Protein AF-A0A345XMF0-F1 (afdb_monomer)

N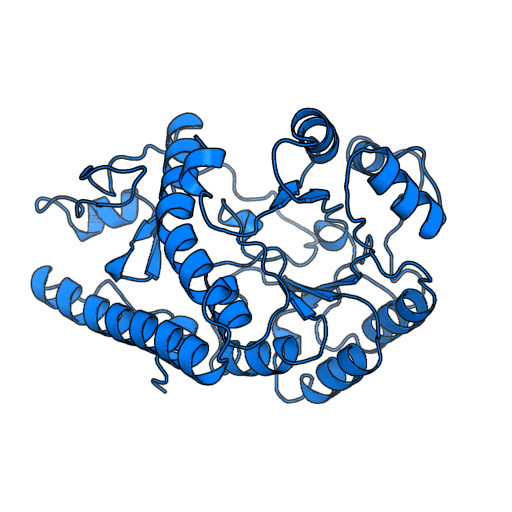earest PDB structures (foldseek):
  8qn3-assembly1_A  TM=4.175E-01  e=5.409E-01  Solanum lycopersicum
  7pwy-assembly2_C  TM=4.493E-01  e=4.719E+00  Homo sapiens
  2a5h-assembly1_B  TM=2.971E-01  e=1.426E+00  Clostridium subterminale

Structure (mmCIF, N/CA/C/O backbone):
data_AF-A0A345XMF0-F1
#
_entry.id   AF-A0A345XMF0-F1
#
loop_
_atom_site.group_PDB
_atom_site.id
_atom_site.type_symbol
_atom_site.label_atom_id
_atom_site.label_alt_id
_atom_site.label_comp_id
_atom_site.label_asym_id
_atom_site.label_entity_id
_atom_site.label_seq_id
_atom_site.pdbx_PDB_ins_code
_atom_site.Cartn_x
_atom_site.Cartn_y
_atom_site.Cartn_z
_atom_site.occupancy
_atom_site.B_iso_or_equiv
_atom_site.auth_seq_id
_atom_site.auth_comp_id
_atom_site.auth_asym_id
_atom_site.auth_atom_id
_atom_site.pdbx_PDB_model_num
ATOM 1 N N . MET A 1 1 ? 12.065 10.626 16.085 1.00 60.41 1 MET A N 1
ATOM 2 C CA . MET A 1 1 ? 10.595 10.613 15.884 1.00 60.41 1 MET A CA 1
ATOM 3 C C . MET A 1 1 ? 10.152 9.573 14.859 1.00 60.41 1 MET A C 1
ATOM 5 O O . MET A 1 1 ? 9.509 8.623 15.271 1.00 60.41 1 MET A O 1
ATOM 9 N N . LEU A 1 2 ? 10.496 9.678 13.560 1.00 66.44 2 LEU A N 1
ATOM 10 C CA . LEU A 1 2 ? 10.179 8.606 12.586 1.00 66.44 2 LEU A CA 1
ATOM 11 C C . LEU A 1 2 ? 10.881 7.278 12.937 1.00 66.44 2 LEU A C 1
ATOM 13 O O . LEU A 1 2 ? 10.267 6.223 12.881 1.00 66.44 2 LEU A O 1
ATOM 17 N N . SER A 1 3 ? 12.144 7.357 13.364 1.00 64.69 3 SER A N 1
ATOM 18 C CA . SER A 1 3 ? 12.912 6.242 13.938 1.00 64.69 3 SER A CA 1
ATOM 19 C C . SER A 1 3 ? 12.192 5.556 15.100 1.00 64.69 3 SER A C 1
ATOM 21 O O . SER A 1 3 ? 12.226 4.339 15.223 1.00 64.69 3 SER A O 1
ATOM 23 N N . ASP A 1 4 ? 11.516 6.344 15.936 1.00 67.12 4 ASP A N 1
ATOM 24 C CA . ASP A 1 4 ? 10.936 5.875 17.195 1.00 67.12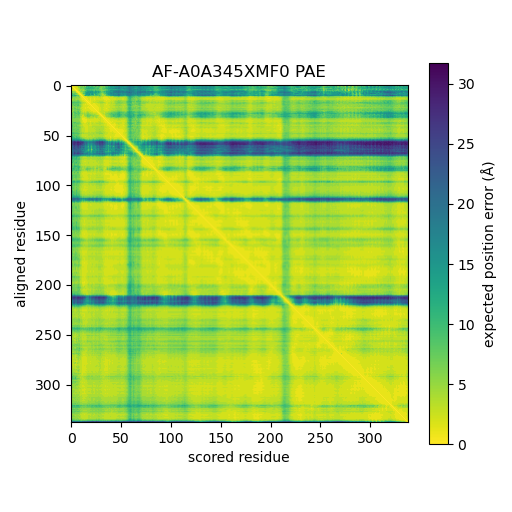 4 ASP A CA 1
ATOM 25 C C . ASP A 1 4 ? 9.609 5.150 16.936 1.00 67.12 4 ASP A C 1
ATOM 27 O O . ASP A 1 4 ? 9.287 4.185 17.620 1.00 67.12 4 ASP A O 1
ATOM 31 N N . VAL A 1 5 ? 8.856 5.572 15.910 1.00 70.00 5 VAL A N 1
ATOM 32 C CA . VAL A 1 5 ? 7.613 4.897 15.489 1.00 70.00 5 VAL A CA 1
ATOM 33 C C . VAL A 1 5 ? 7.856 3.671 14.605 1.00 70.00 5 VAL A C 1
ATOM 35 O O . VAL A 1 5 ? 6.956 2.850 14.473 1.00 70.00 5 VAL A O 1
ATOM 38 N N . LEU A 1 6 ? 9.047 3.535 14.010 1.00 68.25 6 LEU A N 1
ATOM 39 C CA . LEU A 1 6 ? 9.450 2.371 13.206 1.00 68.25 6 LEU A CA 1
ATOM 40 C C . LEU A 1 6 ? 10.279 1.345 13.999 1.00 68.25 6 LEU A C 1
ATOM 42 O O . LEU A 1 6 ? 10.769 0.373 13.427 1.00 68.25 6 LEU A O 1
ATOM 46 N N . HIS A 1 7 ? 10.447 1.541 15.308 1.00 63.12 7 HIS A N 1
ATOM 47 C CA . HIS A 1 7 ? 11.240 0.646 16.142 1.00 63.12 7 HIS A CA 1
ATOM 48 C C . HIS A 1 7 ? 10.706 -0.801 16.095 1.00 63.12 7 HIS A C 1
ATOM 50 O O . HIS A 1 7 ? 9.528 -1.040 16.356 1.00 63.12 7 HIS A O 1
ATOM 56 N N . GLY A 1 8 ? 11.581 -1.763 15.776 1.00 57.44 8 GLY A N 1
ATOM 57 C CA . GLY A 1 8 ? 11.250 -3.195 15.711 1.00 57.44 8 GLY A CA 1
ATOM 58 C C . GLY A 1 8 ? 10.678 -3.690 14.375 1.00 57.44 8 GLY A C 1
ATOM 59 O O . GLY A 1 8 ? 10.315 -4.859 14.284 1.00 57.44 8 GLY A O 1
ATOM 60 N N . VAL A 1 9 ? 10.600 -2.835 13.352 1.00 61.09 9 VAL A N 1
ATOM 61 C CA . VAL A 1 9 ? 10.236 -3.209 11.975 1.00 61.09 9 VAL A CA 1
ATOM 62 C C . VAL A 1 9 ? 11.516 -3.224 11.134 1.00 61.09 9 VAL A C 1
ATOM 64 O O . VAL A 1 9 ? 12.196 -2.196 11.068 1.00 61.09 9 VAL A O 1
ATOM 67 N N . GLU A 1 10 ? 11.821 -4.341 10.461 1.00 69.44 10 GLU A N 1
ATOM 68 C CA . GLU A 1 10 ? 12.796 -4.345 9.353 1.00 69.44 10 GLU A CA 1
ATOM 69 C C . GLU A 1 10 ? 12.260 -3.380 8.292 1.00 69.44 10 GLU A C 1
ATOM 71 O O . GLU A 1 10 ? 11.212 -3.629 7.677 1.00 69.44 10 GLU A O 1
ATOM 76 N N . SER A 1 11 ? 12.880 -2.206 8.184 1.00 73.06 11 SER A N 1
ATOM 77 C CA . SER A 1 11 ? 12.229 -1.036 7.597 1.00 73.06 11 SER A CA 1
ATOM 78 C C . SER A 1 11 ? 13.143 -0.227 6.693 1.00 73.06 11 SER A C 1
ATOM 80 O O . SER A 1 11 ? 14.316 0.037 6.955 1.00 73.06 11 SER A O 1
ATOM 82 N N . GLY A 1 12 ? 12.535 0.224 5.601 1.00 86.19 12 GLY A N 1
ATOM 83 C CA . GLY A 1 12 ? 13.116 1.172 4.672 1.00 86.19 12 GLY A CA 1
ATOM 84 C C . GLY A 1 12 ? 12.160 2.318 4.380 1.00 86.19 12 GLY A C 1
ATOM 85 O O . GLY A 1 12 ? 10.983 2.291 4.746 1.00 86.19 12 GLY A O 1
ATOM 86 N N . ILE A 1 13 ? 12.672 3.337 3.700 1.00 89.31 13 ILE A N 1
ATOM 87 C CA . ILE A 1 13 ? 11.891 4.489 3.256 1.00 89.31 13 ILE A CA 1
ATOM 88 C C . ILE A 1 13 ? 11.942 4.558 1.734 1.00 89.31 13 ILE A C 1
ATOM 90 O O . ILE A 1 13 ? 13.019 4.553 1.138 1.00 89.31 13 ILE A O 1
ATOM 94 N N . VAL A 1 14 ? 10.762 4.670 1.122 1.00 91.94 14 VAL A N 1
ATOM 95 C CA . VAL A 1 14 ? 10.610 4.959 -0.305 1.00 91.94 14 VAL A CA 1
ATOM 96 C C . VAL A 1 14 ? 10.272 6.438 -0.466 1.00 91.94 14 VAL A C 1
ATOM 98 O O . VAL A 1 14 ? 9.227 6.898 -0.002 1.00 91.94 14 VAL A O 1
ATOM 101 N N . PHE A 1 15 ? 11.154 7.189 -1.117 1.00 90.38 15 PHE A N 1
ATOM 102 C CA . PHE A 1 15 ? 10.930 8.588 -1.458 1.00 90.38 15 PHE A CA 1
ATOM 103 C C . PHE A 1 15 ? 10.320 8.717 -2.852 1.00 90.38 15 PHE A C 1
ATOM 105 O O . PHE A 1 15 ? 10.703 8.010 -3.779 1.00 90.38 15 PHE A O 1
ATOM 112 N N . CYS A 1 16 ? 9.388 9.654 -2.998 1.00 87.44 16 CYS A N 1
ATOM 113 C CA . CYS A 1 16 ? 8.685 9.956 -4.242 1.00 87.44 16 CYS A CA 1
ATOM 114 C C . CYS A 1 16 ? 8.568 11.480 -4.449 1.00 87.44 16 CYS A C 1
ATOM 116 O O . CYS A 1 16 ? 8.753 12.268 -3.513 1.00 87.44 16 CYS A O 1
ATOM 118 N N . GLY A 1 17 ? 8.286 11.910 -5.679 1.00 82.81 17 GLY A N 1
ATOM 119 C CA . GLY A 1 17 ? 8.181 13.315 -6.066 1.00 82.81 17 GLY A CA 1
ATOM 120 C C . GLY A 1 17 ? 9.514 14.039 -6.301 1.00 82.81 17 GLY A C 1
ATOM 121 O O . GLY A 1 17 ? 10.603 13.499 -6.141 1.00 82.81 17 GLY A O 1
ATOM 122 N N . ALA A 1 18 ? 9.429 15.321 -6.672 1.00 78.06 18 ALA A N 1
ATOM 123 C CA . ALA A 1 18 ? 10.553 16.100 -7.215 1.00 78.06 18 ALA A CA 1
ATOM 124 C C . ALA A 1 18 ? 11.782 16.245 -6.292 1.00 78.06 18 ALA A C 1
ATOM 126 O O . ALA A 1 18 ? 12.877 16.511 -6.778 1.00 78.06 18 ALA A O 1
ATOM 127 N N . LYS A 1 19 ? 11.614 16.084 -4.974 1.00 82.38 19 LYS A N 1
ATOM 128 C CA . LYS A 1 19 ? 12.701 16.175 -3.981 1.00 82.38 19 LYS A CA 1
ATOM 129 C C . LYS A 1 19 ? 13.202 14.814 -3.493 1.00 82.38 19 LYS A C 1
ATOM 131 O O . LYS A 1 19 ? 14.042 14.770 -2.601 1.00 82.38 19 LYS A O 1
ATOM 136 N N . ALA A 1 20 ? 12.700 13.710 -4.051 1.00 84.88 20 ALA A N 1
ATOM 137 C CA . ALA A 1 20 ? 12.968 12.375 -3.526 1.00 84.88 20 ALA A CA 1
ATOM 138 C C . ALA A 1 20 ? 14.462 12.046 -3.445 1.00 84.88 20 ALA A C 1
ATOM 140 O O . ALA A 1 20 ? 14.906 11.529 -2.427 1.00 84.88 20 ALA A O 1
ATOM 141 N N . ARG A 1 21 ? 15.240 12.418 -4.468 1.00 81.62 21 ARG A N 1
ATOM 142 C CA . ARG A 1 21 ? 16.692 12.198 -4.497 1.00 81.62 21 ARG A CA 1
ATOM 143 C C . ARG A 1 21 ? 17.447 13.006 -3.442 1.00 81.62 21 ARG A C 1
ATOM 145 O O . ARG A 1 21 ? 18.375 12.510 -2.816 1.00 81.62 21 ARG A O 1
ATOM 152 N N . GLU A 1 22 ? 17.072 14.264 -3.248 1.00 83.94 22 GLU A N 1
ATOM 153 C CA . GLU A 1 22 ? 17.713 15.104 -2.235 1.00 83.94 22 GLU A CA 1
ATOM 154 C C . GLU A 1 22 ? 17.432 14.550 -0.830 1.00 83.94 22 GLU A C 1
ATOM 156 O O . GLU A 1 22 ? 18.344 14.394 -0.017 1.00 83.94 22 GLU A O 1
ATOM 161 N N . GLU A 1 23 ? 16.180 14.177 -0.556 1.00 85.25 23 GLU A N 1
ATOM 162 C CA . GLU A 1 23 ? 15.800 13.586 0.728 1.00 85.25 23 GLU A CA 1
ATOM 163 C C . GLU A 1 23 ? 16.422 12.198 0.940 1.00 85.25 23 GLU A C 1
ATOM 165 O O . GLU A 1 23 ? 16.862 11.898 2.052 1.00 85.25 23 GLU A O 1
ATOM 170 N N . SER A 1 24 ? 16.548 11.375 -0.109 1.00 85.06 24 SER A N 1
ATOM 171 C CA . SER A 1 24 ? 17.218 10.074 -0.015 1.00 85.06 24 SER A CA 1
ATOM 172 C C . SER A 1 24 ? 18.691 10.223 0.356 1.00 85.06 24 SER A C 1
ATOM 174 O O . SER A 1 24 ? 19.179 9.507 1.229 1.00 85.06 24 SER A O 1
ATOM 176 N N . GLN A 1 25 ? 19.393 11.197 -0.232 1.00 84.25 25 GLN A N 1
ATOM 177 C CA . GLN A 1 25 ? 20.789 11.489 0.103 1.00 84.25 25 GLN A CA 1
ATOM 178 C C . GLN A 1 25 ? 20.945 11.950 1.551 1.00 84.25 25 GLN A C 1
ATOM 180 O O . GLN A 1 25 ? 21.809 11.445 2.266 1.00 84.25 25 GLN A O 1
ATOM 185 N N . ARG A 1 26 ? 20.075 12.856 2.015 1.00 84.81 26 ARG A N 1
ATOM 186 C CA . ARG A 1 26 ? 20.097 13.343 3.404 1.00 84.81 26 ARG A CA 1
ATOM 187 C C . ARG A 1 26 ? 19.796 12.254 4.435 1.00 84.81 26 ARG A C 1
ATOM 189 O O . ARG A 1 26 ? 20.183 12.392 5.590 1.00 84.81 26 ARG A O 1
ATOM 196 N N . ARG A 1 27 ? 19.062 11.205 4.051 1.00 81.50 27 ARG A N 1
ATOM 197 C CA . ARG A 1 27 ? 18.617 10.118 4.943 1.00 81.50 27 ARG A CA 1
ATOM 198 C C . ARG A 1 27 ? 19.401 8.822 4.765 1.00 81.50 27 ARG A C 1
ATOM 200 O O . ARG A 1 27 ? 19.080 7.825 5.413 1.00 81.50 27 ARG A O 1
ATOM 207 N N . ARG A 1 28 ? 20.431 8.825 3.921 1.00 78.56 28 ARG A N 1
ATOM 208 C CA . ARG A 1 28 ? 21.296 7.666 3.707 1.00 78.56 28 ARG A CA 1
ATOM 209 C C . ARG A 1 28 ? 21.927 7.226 5.032 1.00 78.56 28 ARG A C 1
ATOM 211 O O . ARG A 1 28 ? 22.490 8.043 5.753 1.00 78.56 28 ARG A O 1
ATOM 218 N N . GLY A 1 29 ? 21.814 5.937 5.352 1.00 76.19 29 GLY A N 1
ATOM 219 C CA . GLY A 1 29 ? 22.333 5.353 6.595 1.00 76.19 29 GLY A CA 1
ATOM 220 C C . GLY A 1 29 ? 21.478 5.601 7.845 1.00 76.19 29 GLY A C 1
ATOM 221 O O . GLY A 1 29 ? 21.826 5.099 8.907 1.00 76.19 29 GLY A O 1
ATOM 222 N N . ALA A 1 30 ? 20.363 6.337 7.744 1.00 77.25 30 ALA A N 1
ATOM 223 C CA . ALA A 1 30 ? 19.436 6.533 8.865 1.00 77.25 30 ALA A CA 1
ATOM 224 C C . ALA A 1 30 ? 18.423 5.382 9.029 1.00 77.25 30 ALA A C 1
ATOM 226 O O . ALA A 1 30 ? 17.794 5.268 10.078 1.00 77.25 30 ALA A O 1
ATOM 227 N N . VAL A 1 31 ? 18.237 4.575 7.981 1.00 75.62 31 VAL A N 1
ATOM 228 C CA . VAL A 1 31 ? 17.372 3.385 7.916 1.00 75.62 31 VAL A CA 1
ATOM 229 C C . VAL A 1 31 ? 18.070 2.301 7.090 1.00 75.62 31 VAL A C 1
ATOM 231 O O . VAL A 1 31 ? 19.022 2.610 6.369 1.00 75.62 31 VAL A O 1
ATOM 234 N N . GLU A 1 32 ? 17.597 1.055 7.172 1.00 76.31 32 GLU A N 1
ATOM 235 C CA . GLU A 1 32 ? 18.232 -0.105 6.524 1.00 76.31 32 GLU A CA 1
ATOM 236 C C . GLU A 1 32 ? 18.205 -0.005 4.996 1.00 76.31 32 GLU A C 1
ATOM 238 O O . GLU A 1 32 ? 19.200 -0.294 4.333 1.00 76.31 32 GLU A O 1
ATOM 243 N N . ALA A 1 33 ? 17.088 0.466 4.436 1.00 82.94 33 ALA A N 1
ATOM 244 C CA . ALA A 1 33 ? 16.942 0.676 3.002 1.00 82.94 33 ALA A CA 1
ATOM 245 C C . ALA A 1 33 ? 16.378 2.064 2.689 1.00 82.94 33 ALA A C 1
ATOM 247 O O . ALA A 1 33 ? 15.353 2.489 3.222 1.00 82.94 33 ALA A O 1
ATOM 248 N N . VAL A 1 34 ? 17.031 2.766 1.767 1.00 87.31 34 VAL A N 1
ATOM 249 C CA . VAL A 1 34 ? 16.518 3.997 1.165 1.00 87.31 34 VAL A CA 1
ATOM 250 C C . VAL A 1 34 ? 16.324 3.737 -0.318 1.00 87.31 34 VAL A C 1
ATOM 252 O O . VAL A 1 34 ? 17.262 3.314 -0.995 1.00 87.31 34 VAL A O 1
ATOM 255 N N . VAL A 1 35 ? 15.107 3.977 -0.798 1.00 89.69 35 VAL A N 1
ATOM 256 C CA . VAL A 1 35 ? 14.698 3.732 -2.182 1.00 89.69 35 VAL A CA 1
ATOM 257 C C . VAL A 1 35 ? 14.077 4.997 -2.765 1.00 89.69 35 VAL A C 1
ATOM 259 O O . VAL A 1 35 ? 13.368 5.719 -2.063 1.00 89.69 35 VAL A O 1
ATOM 262 N N . VAL A 1 36 ? 14.316 5.273 -4.045 1.00 90.00 36 VAL A N 1
ATOM 263 C CA . VAL A 1 36 ? 13.648 6.355 -4.782 1.00 90.00 36 VAL A CA 1
ATOM 264 C C . VAL A 1 36 ? 12.713 5.747 -5.825 1.00 90.00 36 VAL A C 1
ATOM 266 O O . VAL A 1 36 ? 13.160 5.029 -6.712 1.00 90.00 36 VAL A O 1
ATOM 269 N N . ASP A 1 37 ? 11.415 6.038 -5.725 1.00 90.94 37 ASP A N 1
ATOM 270 C CA . ASP A 1 37 ? 10.436 5.705 -6.764 1.00 90.94 37 ASP A CA 1
ATOM 271 C C . ASP A 1 37 ? 10.450 6.793 -7.848 1.00 90.94 37 ASP A C 1
ATOM 273 O O . ASP A 1 37 ? 10.140 7.952 -7.550 1.00 90.94 37 ASP A O 1
ATOM 277 N N . PRO A 1 38 ? 10.805 6.458 -9.104 1.00 86.75 38 PRO A N 1
ATOM 278 C CA . PRO A 1 38 ? 10.815 7.426 -10.192 1.00 86.75 38 PRO A CA 1
ATOM 279 C C . PRO A 1 38 ? 9.407 7.825 -10.666 1.00 86.75 38 PRO A C 1
ATOM 281 O O . PRO A 1 38 ? 9.285 8.757 -11.461 1.00 86.75 38 PRO A O 1
ATOM 284 N N . GLU A 1 39 ? 8.352 7.130 -10.220 1.00 87.88 39 GLU A N 1
ATOM 285 C CA . GLU A 1 39 ? 6.936 7.457 -10.447 1.00 87.88 39 GLU A CA 1
ATOM 286 C C . GLU A 1 39 ? 6.546 7.677 -11.920 1.00 87.88 39 GLU A C 1
ATOM 288 O O . GLU A 1 39 ? 5.593 8.394 -12.236 1.00 87.88 39 GLU A O 1
ATOM 293 N N . ARG A 1 40 ? 7.256 7.052 -12.865 1.00 89.12 40 ARG A N 1
ATOM 294 C CA . ARG A 1 40 ? 7.036 7.287 -14.305 1.00 89.12 40 ARG A CA 1
ATOM 295 C C . ARG A 1 40 ? 5.630 6.898 -14.750 1.00 89.12 40 ARG A C 1
ATOM 297 O O . ARG A 1 40 ? 5.037 7.580 -15.584 1.00 89.12 40 ARG A O 1
ATOM 304 N N . TYR A 1 41 ? 5.055 5.884 -14.116 1.00 91.19 41 TYR A N 1
ATOM 305 C CA . TYR A 1 41 ? 3.678 5.443 -14.317 1.00 91.19 41 TYR A CA 1
ATOM 306 C C . TYR A 1 41 ? 2.601 6.453 -13.911 1.00 91.19 41 TYR A C 1
ATOM 308 O O . TYR A 1 41 ? 1.438 6.236 -14.227 1.00 91.19 41 TYR A O 1
ATOM 316 N N . VAL A 1 42 ? 2.946 7.548 -13.227 1.00 87.56 42 VAL A N 1
ATOM 317 C CA . VAL A 1 42 ? 1.995 8.636 -12.951 1.00 87.56 42 VAL A CA 1
ATOM 318 C C . VAL A 1 42 ? 1.710 9.449 -14.219 1.00 87.56 42 VAL A C 1
ATOM 320 O O . VAL A 1 42 ? 0.618 9.994 -14.371 1.00 87.56 42 VAL A O 1
ATOM 323 N N . HIS A 1 43 ? 2.669 9.516 -15.147 1.00 86.69 43 HIS A N 1
ATOM 324 C CA . HIS A 1 43 ? 2.583 10.361 -16.345 1.00 86.69 43 HIS A CA 1
ATOM 325 C C . HIS A 1 43 ? 2.644 9.586 -17.658 1.00 86.69 43 HIS A C 1
ATOM 327 O O . HIS A 1 43 ? 2.237 10.108 -18.692 1.00 86.69 43 HIS A O 1
ATOM 333 N N . HIS A 1 44 ? 3.149 8.356 -17.635 1.00 91.38 44 HIS A N 1
ATOM 334 C CA . HIS A 1 44 ? 3.422 7.588 -18.839 1.00 91.38 44 HIS A CA 1
ATOM 335 C C . HIS A 1 44 ? 2.745 6.224 -18.795 1.00 91.38 44 HIS A C 1
ATOM 337 O O . HIS A 1 44 ? 2.631 5.597 -17.740 1.00 91.38 44 HIS A O 1
ATOM 343 N N . ARG A 1 45 ? 2.313 5.761 -19.968 1.00 94.94 45 ARG A N 1
ATOM 344 C CA . ARG A 1 45 ? 1.805 4.407 -20.193 1.00 94.94 45 ARG A CA 1
ATOM 345 C C . ARG A 1 45 ? 2.923 3.560 -20.782 1.00 94.94 45 ARG A C 1
ATOM 347 O O . ARG A 1 45 ? 3.647 4.042 -21.650 1.00 94.94 45 ARG A O 1
ATOM 354 N N . ALA A 1 46 ? 3.054 2.329 -20.304 1.00 96.31 46 ALA A N 1
ATOM 355 C CA . ALA A 1 46 ? 3.932 1.358 -20.935 1.00 96.31 46 ALA A CA 1
ATOM 356 C C . ALA A 1 46 ? 3.355 0.990 -22.306 1.00 96.31 46 ALA A C 1
ATOM 358 O O . ALA A 1 46 ? 2.140 0.896 -22.474 1.00 96.31 46 ALA A O 1
ATOM 359 N N . THR A 1 47 ? 4.231 0.779 -23.279 1.00 96.38 47 THR A N 1
ATOM 360 C CA . THR A 1 47 ? 3.865 0.250 -24.597 1.00 96.38 47 THR A CA 1
ATOM 361 C C . THR A 1 47 ? 4.791 -0.907 -24.950 1.00 96.38 47 THR A C 1
ATOM 363 O O . THR A 1 47 ? 5.787 -1.132 -24.268 1.00 96.38 47 THR A O 1
ATOM 366 N N . ILE A 1 48 ? 4.492 -1.628 -26.033 1.00 96.56 48 ILE A N 1
ATOM 367 C CA . ILE A 1 48 ? 5.381 -2.687 -26.535 1.00 96.56 48 ILE A CA 1
ATOM 368 C C . ILE A 1 48 ? 6.775 -2.125 -26.866 1.00 96.56 48 ILE A C 1
ATOM 370 O O . ILE A 1 48 ? 7.778 -2.760 -26.564 1.00 96.56 48 ILE A O 1
ATOM 374 N N . ALA A 1 49 ? 6.841 -0.929 -27.460 1.00 93.88 49 ALA A N 1
ATOM 375 C CA . ALA A 1 49 ? 8.104 -0.299 -27.852 1.00 93.88 49 ALA A CA 1
ATOM 376 C C . ALA A 1 49 ? 8.821 0.393 -26.681 1.00 93.88 49 ALA A C 1
ATOM 378 O O . ALA A 1 49 ? 10.047 0.436 -26.642 1.00 93.88 49 ALA A O 1
ATOM 379 N N . GLU A 1 50 ? 8.063 0.936 -25.727 1.00 92.81 50 GLU A N 1
ATOM 380 C CA . GLU A 1 50 ? 8.585 1.690 -24.584 1.00 92.81 50 GLU A CA 1
ATOM 381 C C . GLU A 1 50 ? 7.984 1.157 -23.265 1.00 92.81 50 GLU A C 1
ATOM 383 O O . GLU A 1 50 ? 7.140 1.822 -22.653 1.00 92.81 50 GLU A O 1
ATOM 388 N N . PRO A 1 51 ? 8.369 -0.055 -22.813 1.00 94.00 51 PRO A N 1
ATOM 389 C CA . PRO A 1 51 ? 7.871 -0.626 -21.558 1.00 94.00 51 PRO A CA 1
ATOM 390 C C . PRO A 1 51 ? 8.423 0.111 -20.324 1.00 94.00 51 PRO A C 1
ATOM 392 O O . PRO A 1 51 ? 7.711 0.344 -19.342 1.00 94.00 51 PRO A O 1
ATOM 395 N N . PHE A 1 52 ? 9.688 0.533 -20.400 1.00 93.25 52 PHE A N 1
ATOM 396 C CA . PHE A 1 52 ? 10.347 1.389 -19.418 1.00 93.25 52 PHE A CA 1
ATOM 397 C C . PHE A 1 52 ? 10.404 2.816 -19.958 1.00 93.25 52 PHE A C 1
ATOM 399 O O . PHE A 1 52 ? 11.051 3.087 -20.967 1.00 93.25 52 PHE A O 1
ATOM 406 N N . CYS A 1 53 ? 9.715 3.742 -19.296 1.00 89.25 53 CYS A N 1
ATOM 407 C CA . CYS A 1 53 ? 9.561 5.117 -19.757 1.00 89.25 53 CYS A CA 1
ATOM 408 C C . CYS A 1 53 ? 10.786 5.952 -19.369 1.00 89.25 53 CYS A C 1
ATOM 410 O O . CYS A 1 53 ? 10.708 6.821 -18.492 1.00 89.25 53 CYS A O 1
ATOM 412 N N . LEU A 1 54 ? 11.921 5.676 -20.009 1.00 85.81 54 LEU A N 1
ATOM 413 C CA . LEU A 1 54 ? 13.190 6.354 -19.755 1.00 85.81 54 LEU A CA 1
ATOM 414 C C . LEU A 1 54 ? 13.065 7.873 -20.000 1.00 85.81 54 LEU A C 1
ATOM 416 O O . LEU A 1 54 ? 12.280 8.307 -20.854 1.00 85.81 54 LEU A O 1
ATOM 420 N N . PRO A 1 55 ? 13.763 8.719 -19.227 1.00 73.75 55 PRO A N 1
ATOM 421 C CA . PRO A 1 55 ? 13.794 10.153 -19.474 1.00 73.75 55 PRO A CA 1
ATOM 422 C C . PRO A 1 55 ? 14.447 10.445 -20.824 1.00 73.75 55 PRO A C 1
ATOM 424 O O . PRO A 1 55 ? 15.598 10.101 -21.052 1.00 73.75 55 PRO A O 1
ATOM 427 N N . LYS A 1 56 ? 13.732 11.140 -21.708 1.00 66.25 56 LYS A N 1
ATOM 428 C CA . LYS A 1 56 ? 14.327 11.757 -22.899 1.00 66.25 56 LYS A CA 1
ATOM 429 C C . LYS A 1 56 ? 14.793 13.156 -22.477 1.00 66.25 56 LYS A C 1
ATOM 431 O O . LYS A 1 56 ? 14.035 13.859 -21.805 1.00 66.25 56 LYS A O 1
ATOM 436 N N . GLY A 1 57 ? 16.047 13.521 -22.753 1.00 54.34 57 GLY A N 1
ATOM 437 C CA . GLY A 1 57 ? 16.678 14.741 -22.222 1.00 54.34 57 GLY A CA 1
ATOM 438 C C . GLY A 1 57 ? 15.846 16.027 -22.403 1.00 54.34 57 GLY A C 1
ATOM 439 O O . GLY A 1 57 ? 15.109 16.164 -23.374 1.00 54.34 57 GLY A O 1
ATOM 440 N N . GLY A 1 58 ? 15.974 16.980 -21.463 1.00 45.28 58 GLY A N 1
ATOM 441 C CA . GLY A 1 58 ? 15.463 18.359 -21.613 1.00 45.28 58 GLY A CA 1
ATOM 442 C C . GLY A 1 58 ? 14.258 18.800 -20.758 1.00 45.28 58 GLY A C 1
ATOM 443 O O . GLY A 1 58 ? 13.776 19.913 -20.942 1.00 45.28 58 GLY A O 1
ATOM 444 N N . GLY A 1 59 ? 13.764 17.992 -19.813 1.00 42.78 59 GLY A N 1
ATOM 445 C CA . GLY A 1 59 ? 12.616 18.336 -18.951 1.00 42.78 59 GLY A CA 1
ATOM 446 C C . GLY A 1 59 ? 12.977 18.753 -17.514 1.00 42.78 59 GLY A C 1
ATOM 447 O O . GLY A 1 59 ? 13.796 18.131 -16.841 1.00 42.78 59 GLY A O 1
ATOM 448 N N . THR A 1 60 ? 12.325 19.789 -16.991 1.00 42.22 60 THR A N 1
ATOM 449 C CA . THR A 1 60 ? 12.556 20.318 -15.640 1.00 42.22 60 THR A CA 1
ATOM 450 C C . THR A 1 60 ? 11.844 19.471 -14.571 1.00 42.22 60 THR A C 1
ATOM 452 O O . THR A 1 60 ? 10.620 19.435 -14.489 1.00 42.22 60 THR A O 1
ATOM 455 N N . GLY A 1 61 ? 12.608 18.766 -13.725 1.00 48.38 61 GLY A N 1
ATOM 456 C CA . GLY A 1 61 ? 12.117 18.217 -12.449 1.00 48.38 61 GLY A CA 1
ATOM 457 C C . GLY A 1 61 ? 12.361 16.722 -12.222 1.00 48.38 61 GLY A C 1
ATOM 458 O O . GLY A 1 61 ? 13.099 16.373 -11.309 1.00 48.38 61 GLY A O 1
ATOM 459 N N . GLN A 1 62 ? 11.780 15.827 -13.031 1.00 51.09 62 GLN A N 1
ATOM 460 C CA . GLN A 1 62 ? 11.927 14.367 -12.834 1.00 51.09 62 GLN A CA 1
ATOM 461 C C . GLN A 1 62 ? 13.285 13.813 -13.283 1.00 51.09 62 GLN A C 1
ATOM 463 O O . GLN A 1 62 ? 13.756 12.833 -12.713 1.00 51.09 62 GLN A O 1
ATOM 468 N N . LEU A 1 63 ? 13.950 14.471 -14.238 1.00 49.91 63 LEU A N 1
ATOM 469 C CA . LEU A 1 63 ? 15.321 14.141 -14.656 1.00 49.91 63 LEU A CA 1
ATOM 470 C C . LEU A 1 63 ? 16.321 14.242 -13.489 1.00 49.91 63 LEU A C 1
ATOM 472 O O . LEU A 1 63 ? 17.234 13.429 -13.389 1.00 49.91 63 LEU A O 1
ATOM 476 N N . SER A 1 64 ? 16.083 15.155 -12.537 1.00 50.97 64 SER A N 1
ATOM 477 C CA . SER A 1 64 ? 16.890 15.285 -11.313 1.00 50.97 64 SER A CA 1
ATOM 478 C C . SER A 1 64 ? 16.940 13.985 -10.502 1.00 50.97 64 SER A C 1
ATOM 480 O O . SER A 1 64 ? 17.977 13.660 -9.924 1.00 50.97 64 SER A O 1
ATOM 482 N N . LEU A 1 65 ? 15.857 13.196 -10.497 1.00 53.19 65 LEU A N 1
ATOM 483 C CA . LEU A 1 65 ? 15.786 11.946 -9.737 1.00 53.19 65 LEU A CA 1
ATOM 484 C C . LEU A 1 65 ? 16.668 10.833 -10.314 1.00 53.19 65 LEU A C 1
ATOM 486 O O . LEU A 1 65 ? 17.018 9.916 -9.580 1.00 53.19 65 LEU A O 1
ATOM 490 N N . LEU A 1 66 ? 17.026 10.916 -11.599 1.00 55.28 66 LEU A N 1
ATOM 491 C CA . LEU A 1 66 ? 17.530 9.777 -12.372 1.00 55.28 66 LEU A CA 1
ATOM 492 C C . LEU A 1 66 ? 18.998 9.907 -12.813 1.00 55.28 66 LEU A C 1
ATOM 494 O O . LEU A 1 66 ? 19.576 8.911 -13.225 1.00 55.28 66 LEU A O 1
ATOM 498 N N . GLY A 1 67 ? 19.629 11.078 -12.652 1.00 54.38 67 GLY A N 1
ATOM 499 C CA . GLY A 1 67 ? 21.020 11.303 -13.078 1.00 54.38 67 GLY A CA 1
ATOM 500 C C . GLY A 1 67 ? 21.113 12.165 -14.333 1.00 54.38 67 GLY A C 1
ATOM 501 O O . GLY A 1 67 ? 20.131 12.799 -14.719 1.00 54.38 67 GLY A O 1
ATOM 502 N N . GLU A 1 68 ? 22.298 12.221 -14.948 1.00 54.84 68 GLU A N 1
ATOM 503 C CA . GLU A 1 68 ? 22.391 12.676 -16.341 1.00 54.84 68 GLU A CA 1
ATOM 504 C C . GLU A 1 68 ? 21.476 11.795 -17.202 1.00 54.84 68 GLU A C 1
ATOM 506 O O . GLU A 1 68 ? 21.226 10.640 -16.856 1.00 54.84 68 GLU A O 1
ATOM 511 N N . ALA A 1 69 ? 20.884 12.367 -18.252 1.00 54.78 69 ALA A N 1
ATOM 512 C CA . ALA A 1 69 ? 19.876 11.685 -19.053 1.00 54.78 69 ALA A CA 1
ATOM 513 C C . ALA A 1 69 ? 20.508 10.505 -19.804 1.00 54.78 69 ALA A C 1
ATOM 515 O O . ALA A 1 69 ? 21.011 10.682 -20.908 1.00 54.78 69 ALA A O 1
ATOM 516 N N . ASP A 1 70 ? 20.492 9.327 -19.186 1.00 58.75 70 ASP A N 1
ATOM 517 C CA . ASP A 1 70 ? 20.838 8.079 -19.845 1.00 58.75 70 ASP A CA 1
ATOM 518 C C . ASP A 1 70 ? 19.583 7.524 -20.527 1.00 58.75 70 ASP A C 1
ATOM 520 O O . ASP A 1 70 ? 18.526 7.358 -19.903 1.00 58.75 70 ASP A O 1
ATOM 524 N N . ASP A 1 71 ? 19.686 7.297 -21.833 1.00 67.88 71 ASP A N 1
ATOM 525 C CA . ASP A 1 71 ? 18.641 6.684 -22.647 1.00 67.88 71 ASP A CA 1
ATOM 526 C C . ASP A 1 71 ? 18.646 5.151 -22.534 1.00 67.88 71 ASP A C 1
ATOM 528 O O . ASP A 1 71 ? 17.826 4.477 -23.164 1.00 67.88 71 ASP A O 1
ATOM 532 N N . GLN A 1 72 ? 19.512 4.601 -21.678 1.00 82.19 72 GLN A N 1
ATOM 533 C CA . GLN A 1 72 ? 19.602 3.190 -21.347 1.00 82.19 72 GLN A CA 1
ATOM 534 C C . GLN A 1 72 ? 19.129 2.905 -19.919 1.00 82.19 72 GLN A C 1
ATOM 536 O O . GLN A 1 72 ? 19.398 3.623 -18.954 1.00 82.19 72 GLN A O 1
ATOM 541 N N . LEU A 1 73 ? 18.422 1.783 -19.775 1.00 85.69 73 LEU A N 1
ATOM 542 C CA . LEU A 1 73 ? 17.879 1.328 -18.498 1.00 85.69 73 LEU A CA 1
ATOM 543 C C . LEU A 1 73 ? 18.974 1.099 -17.448 1.00 85.69 73 LEU A C 1
ATOM 545 O O . LEU A 1 73 ? 18.816 1.534 -16.310 1.00 85.69 73 LEU A O 1
ATOM 549 N N . ASP A 1 74 ? 20.078 0.456 -17.827 1.00 85.44 74 ASP A N 1
ATOM 550 C CA . ASP A 1 74 ? 21.160 0.119 -16.897 1.00 85.44 74 ASP A CA 1
ATOM 551 C C . ASP A 1 74 ? 21.823 1.368 -16.317 1.00 85.44 74 ASP A C 1
ATOM 553 O O . ASP A 1 74 ? 22.047 1.442 -15.108 1.00 85.44 74 ASP A O 1
ATOM 557 N N . GLY A 1 75 ? 22.076 2.378 -17.150 1.00 82.25 75 GLY A N 1
ATOM 558 C CA . GLY A 1 75 ? 22.634 3.647 -16.699 1.00 82.25 75 GLY A CA 1
ATOM 559 C C . GLY A 1 75 ? 21.702 4.396 -15.753 1.00 82.25 75 GLY A C 1
ATOM 560 O O . GLY A 1 75 ? 22.141 4.907 -14.722 1.00 82.25 75 GLY A O 1
ATOM 561 N N . LEU A 1 76 ? 20.391 4.361 -16.008 1.00 84.50 76 LEU A N 1
ATOM 562 C CA . LEU A 1 76 ? 19.392 4.917 -15.096 1.00 84.50 76 LEU A CA 1
ATOM 563 C C . LEU A 1 76 ? 19.358 4.186 -13.742 1.00 84.50 76 LEU A C 1
ATOM 565 O O . LEU A 1 76 ? 19.271 4.830 -12.692 1.00 84.50 76 LEU A O 1
ATOM 569 N N . LEU A 1 77 ? 19.425 2.851 -13.736 1.00 87.62 77 LEU A N 1
ATOM 570 C CA . LEU A 1 77 ? 19.456 2.064 -12.497 1.00 87.62 77 LEU A CA 1
ATOM 571 C C . LEU A 1 77 ? 20.751 2.329 -11.710 1.00 87.62 77 LEU A C 1
ATOM 573 O O . LEU A 1 77 ? 20.712 2.548 -10.496 1.00 87.62 77 LEU A O 1
ATOM 577 N N . GLN A 1 78 ? 21.894 2.408 -12.396 1.00 84.88 78 GLN A N 1
ATOM 578 C CA . GLN A 1 78 ? 23.169 2.808 -11.793 1.00 84.88 78 GLN A CA 1
ATOM 579 C C . GLN A 1 78 ? 23.118 4.240 -11.244 1.00 84.88 78 GLN A C 1
ATOM 581 O O . GLN A 1 78 ? 23.600 4.487 -10.136 1.00 84.88 78 GLN A O 1
ATOM 586 N N . GLY A 1 79 ? 22.479 5.168 -11.959 1.00 81.25 79 GLY A N 1
ATOM 587 C CA . GLY A 1 79 ? 22.270 6.550 -11.534 1.00 81.25 79 GLY A CA 1
ATOM 588 C C . GLY A 1 79 ? 21.467 6.657 -10.237 1.00 81.25 79 GLY A C 1
ATOM 589 O O . GLY A 1 79 ? 21.847 7.417 -9.342 1.00 81.25 79 GLY A O 1
ATOM 590 N N . GLN A 1 80 ? 20.415 5.846 -10.075 1.00 84.88 80 GLN A N 1
ATOM 591 C CA . GLN A 1 80 ? 19.666 5.759 -8.813 1.00 84.88 80 GLN A CA 1
ATOM 592 C C . GLN A 1 80 ? 20.555 5.284 -7.657 1.00 84.88 80 GLN A C 1
ATOM 594 O O . GLN A 1 80 ? 20.537 5.883 -6.575 1.00 84.88 80 GLN A O 1
ATOM 599 N N . ARG A 1 81 ? 21.377 4.252 -7.887 1.00 83.25 81 ARG A N 1
ATOM 600 C CA . ARG A 1 81 ? 22.296 3.720 -6.868 1.00 83.25 81 ARG A CA 1
ATOM 601 C C . ARG A 1 81 ? 23.367 4.734 -6.471 1.00 83.25 81 ARG A C 1
ATOM 603 O O . ARG A 1 81 ? 23.551 5.025 -5.288 1.00 83.25 81 ARG A O 1
ATOM 610 N N . GLY A 1 82 ? 24.012 5.356 -7.459 1.00 78.56 82 GLY A N 1
ATOM 611 C CA . GLY A 1 82 ? 24.957 6.457 -7.246 1.00 78.56 82 GLY A CA 1
ATOM 612 C C . GLY A 1 82 ? 24.310 7.674 -6.572 1.00 78.56 82 GLY A C 1
ATOM 613 O O . GLY A 1 82 ? 24.963 8.406 -5.832 1.00 78.56 82 GLY A O 1
ATOM 614 N N . GLY A 1 83 ? 23.001 7.855 -6.761 1.00 73.38 83 GLY A N 1
ATOM 615 C CA . GLY A 1 83 ? 22.173 8.869 -6.114 1.00 73.38 83 GLY A CA 1
ATOM 616 C C . GLY A 1 83 ? 21.862 8.615 -4.636 1.00 73.38 83 GLY A C 1
ATOM 617 O O . GLY A 1 83 ? 21.216 9.462 -4.023 1.00 73.38 83 GLY A O 1
ATOM 618 N N . GLY A 1 84 ? 22.334 7.510 -4.049 1.00 72.06 84 GLY A N 1
ATOM 619 C CA . GLY A 1 84 ? 22.140 7.170 -2.637 1.00 72.06 84 GLY A CA 1
ATOM 620 C C . GLY A 1 84 ? 21.014 6.169 -2.369 1.00 72.06 84 GLY A C 1
ATOM 621 O O . GLY A 1 84 ? 20.769 5.863 -1.204 1.00 72.06 84 GLY A O 1
ATOM 622 N N . SER A 1 85 ? 20.357 5.656 -3.415 1.00 79.00 85 SER A N 1
ATOM 623 C CA . SER A 1 85 ? 19.394 4.557 -3.308 1.00 79.00 85 SER A CA 1
ATOM 624 C C . SER A 1 85 ? 20.141 3.231 -3.131 1.00 79.00 85 SER A C 1
ATOM 626 O O . SER A 1 85 ? 21.022 2.916 -3.923 1.00 79.00 85 SER A O 1
ATOM 628 N N . GLY A 1 86 ? 19.821 2.439 -2.108 1.00 77.25 86 GLY A N 1
ATOM 629 C CA . GLY A 1 86 ? 20.435 1.109 -1.939 1.00 77.25 86 GLY A CA 1
ATOM 630 C C . GLY A 1 86 ? 19.934 0.089 -2.966 1.00 77.25 86 GLY A C 1
ATOM 631 O O . GLY A 1 86 ? 20.624 -0.869 -3.282 1.00 77.25 86 GLY A O 1
ATOM 632 N N . ILE A 1 87 ? 18.736 0.328 -3.500 1.00 87.19 87 ILE A N 1
ATOM 633 C CA . ILE A 1 87 ? 18.014 -0.514 -4.457 1.00 87.19 87 ILE A CA 1
ATOM 634 C C . ILE A 1 87 ? 17.501 0.403 -5.568 1.00 87.19 87 ILE A C 1
ATOM 636 O O . ILE A 1 87 ? 16.986 1.481 -5.258 1.00 87.19 87 ILE A O 1
ATOM 640 N N . ALA A 1 88 ? 17.619 0.011 -6.838 1.00 89.75 88 ALA A N 1
ATOM 641 C CA . ALA A 1 88 ? 17.022 0.771 -7.934 1.00 89.75 88 ALA A CA 1
ATOM 642 C C . ALA A 1 88 ? 15.672 0.177 -8.354 1.00 89.75 88 ALA A C 1
ATOM 644 O O . ALA A 1 88 ? 15.439 -1.033 -8.287 1.00 89.75 88 ALA A O 1
ATOM 645 N N . LEU A 1 89 ? 14.771 1.064 -8.772 1.00 93.44 89 LEU A N 1
ATOM 646 C CA . LEU A 1 89 ? 13.430 0.729 -9.232 1.00 93.44 89 LEU A CA 1
ATOM 647 C C . LEU A 1 89 ? 13.322 0.961 -10.737 1.00 93.44 89 LEU A C 1
ATOM 649 O O . LEU A 1 89 ? 13.717 2.021 -11.237 1.00 93.44 89 LEU A O 1
ATOM 653 N N . THR A 1 90 ? 12.751 0.001 -11.471 1.00 93.75 90 THR A N 1
ATOM 654 C CA . THR A 1 90 ? 12.543 0.189 -12.912 1.00 93.75 90 THR A CA 1
ATOM 655 C C . THR A 1 90 ? 11.557 1.336 -13.182 1.00 93.75 90 THR A C 1
ATOM 657 O O . THR A 1 90 ? 10.515 1.435 -12.528 1.00 93.75 90 THR A O 1
ATOM 660 N N . PRO A 1 91 ? 11.823 2.198 -14.180 1.00 93.38 91 PRO A N 1
ATOM 661 C CA . PRO A 1 91 ? 10.962 3.321 -14.553 1.00 93.38 91 PRO A CA 1
ATOM 662 C C . PRO A 1 91 ? 9.770 2.868 -15.418 1.00 93.38 91 PRO A C 1
ATOM 664 O O . PRO A 1 91 ? 9.488 3.451 -16.465 1.00 93.38 91 PRO A O 1
ATOM 667 N N . THR A 1 92 ? 9.087 1.796 -15.020 1.00 95.50 92 THR A N 1
ATOM 668 C CA . THR A 1 92 ? 7.998 1.181 -15.790 1.00 95.50 92 THR A CA 1
ATOM 669 C C . THR A 1 92 ? 6.826 2.144 -15.956 1.00 95.50 92 THR A C 1
ATOM 671 O O . THR A 1 92 ? 6.407 2.805 -15.000 1.00 95.50 92 THR A O 1
ATOM 674 N N . GLY A 1 93 ? 6.288 2.223 -17.173 1.00 95.25 93 GLY A N 1
ATOM 675 C CA . GLY A 1 93 ? 5.050 2.949 -17.442 1.00 95.25 93 GLY A CA 1
ATOM 676 C C . GLY A 1 93 ? 3.819 2.207 -16.922 1.00 95.25 93 GLY A C 1
ATOM 677 O O . GLY A 1 93 ? 3.853 1.008 -16.663 1.00 95.25 93 GLY A O 1
ATOM 678 N N . TYR A 1 94 ? 2.701 2.914 -16.791 1.00 96.94 94 TYR A N 1
ATOM 679 C CA . TYR A 1 94 ? 1.421 2.319 -16.414 1.00 96.94 94 TYR A CA 1
ATOM 680 C C . TYR A 1 94 ? 0.967 1.250 -17.414 1.00 96.94 94 TYR A C 1
ATOM 682 O O . TYR A 1 94 ? 0.856 1.536 -18.608 1.00 96.94 94 TYR A O 1
ATOM 690 N N . VAL A 1 95 ? 0.628 0.060 -16.919 1.00 97.75 95 VAL A N 1
ATOM 691 C CA . VAL A 1 95 ? 0.075 -1.044 -17.710 1.00 97.75 95 VAL A CA 1
ATOM 692 C C . VAL A 1 95 ? -1.443 -1.072 -17.536 1.00 97.75 95 VAL A C 1
ATOM 694 O O . VAL A 1 95 ? -1.971 -1.410 -16.470 1.00 97.75 95 VAL A O 1
ATOM 697 N N . GLY A 1 96 ? -2.157 -0.704 -18.602 1.00 96.06 96 GLY A N 1
ATOM 698 C CA . GLY A 1 96 ? -3.619 -0.707 -18.628 1.00 96.06 96 GLY A CA 1
ATOM 699 C C . GLY A 1 96 ? -4.212 -2.103 -18.456 1.00 96.06 96 GLY A C 1
ATOM 700 O O . GLY A 1 96 ? -3.545 -3.112 -18.682 1.00 96.06 96 GLY A O 1
ATOM 701 N N . ALA A 1 97 ? -5.483 -2.169 -18.054 1.00 91.25 97 ALA A N 1
ATOM 702 C CA . ALA A 1 97 ? -6.211 -3.432 -18.069 1.00 91.25 97 ALA A CA 1
ATOM 703 C C . ALA A 1 97 ? -6.239 -3.996 -19.497 1.00 91.25 97 ALA A C 1
ATOM 705 O O . ALA A 1 97 ? -6.389 -3.233 -20.449 1.00 91.25 97 ALA A O 1
ATOM 706 N N . ASP A 1 98 ? -6.106 -5.319 -19.625 1.00 92.06 98 ASP A N 1
ATOM 707 C CA . ASP A 1 98 ? -6.121 -6.043 -20.905 1.00 92.06 98 ASP A CA 1
ATOM 708 C C . ASP A 1 98 ? -4.911 -5.768 -21.829 1.00 92.06 98 ASP A C 1
ATOM 710 O O . ASP A 1 98 ? -4.808 -6.386 -22.889 1.00 92.06 98 ASP A O 1
ATOM 714 N N . ASP A 1 99 ? -3.956 -4.915 -21.436 1.00 96.38 99 ASP A N 1
ATOM 715 C CA . ASP A 1 99 ? -2.751 -4.639 -22.229 1.00 96.38 99 ASP A CA 1
ATOM 716 C C . ASP A 1 99 ? -1.677 -5.722 -22.034 1.00 96.38 99 ASP A C 1
ATOM 718 O O . ASP A 1 99 ? -0.595 -5.516 -21.476 1.00 96.38 99 ASP A O 1
ATOM 722 N N . CYS A 1 100 ? -2.004 -6.933 -22.485 1.00 96.88 100 CYS A N 1
ATOM 723 C CA . CYS A 1 100 ? -1.100 -8.079 -22.439 1.00 96.88 100 CYS A CA 1
ATOM 724 C C . CYS A 1 100 ? 0.167 -7.854 -23.277 1.00 96.88 100 CYS A C 1
ATOM 726 O O . CYS A 1 100 ? 1.184 -8.488 -23.008 1.00 96.88 100 CYS A O 1
ATOM 728 N N . GLY A 1 101 ? 0.111 -6.993 -24.300 1.00 97.81 101 GLY A N 1
ATOM 729 C CA . GLY A 1 101 ? 1.261 -6.653 -25.139 1.00 97.81 101 GLY A CA 1
ATOM 730 C C . GLY A 1 101 ? 2.302 -5.855 -24.361 1.00 97.81 101 GLY A C 1
ATOM 731 O O . GLY A 1 101 ? 3.451 -6.283 -24.271 1.00 97.81 101 GLY A O 1
ATOM 732 N N . ALA A 1 102 ? 1.890 -4.746 -23.740 1.00 97.44 102 ALA A N 1
ATOM 733 C CA . ALA A 1 102 ? 2.779 -3.952 -22.899 1.00 97.44 102 ALA A CA 1
ATOM 734 C C . ALA A 1 102 ? 3.290 -4.756 -21.697 1.00 97.44 102 ALA A C 1
ATOM 736 O O . ALA A 1 102 ? 4.477 -4.689 -21.387 1.00 97.44 102 ALA A O 1
ATOM 737 N N . LEU A 1 103 ? 2.436 -5.567 -21.053 1.00 97.69 103 LEU A N 1
ATOM 738 C CA . LEU A 1 103 ? 2.871 -6.398 -19.927 1.00 97.69 103 LEU A CA 1
ATOM 739 C C . LEU A 1 103 ? 3.976 -7.384 -20.337 1.00 97.69 103 LEU A C 1
ATOM 741 O O . LEU A 1 103 ? 4.986 -7.464 -19.641 1.00 97.69 103 LEU A O 1
ATOM 745 N N . ARG A 1 104 ? 3.826 -8.091 -21.468 1.00 97.50 104 ARG A N 1
ATOM 746 C CA . ARG A 1 104 ? 4.875 -8.996 -21.978 1.00 97.50 104 ARG A CA 1
ATOM 747 C C . ARG A 1 104 ? 6.168 -8.252 -22.279 1.00 97.50 104 ARG A C 1
ATOM 749 O O . ARG A 1 104 ? 7.212 -8.700 -21.831 1.00 97.50 104 ARG A O 1
ATOM 756 N N . ALA A 1 105 ? 6.094 -7.095 -22.935 1.00 96.94 105 ALA A N 1
ATOM 757 C CA . ALA A 1 105 ? 7.279 -6.293 -23.231 1.00 96.94 105 ALA A CA 1
ATOM 758 C C . ALA A 1 105 ? 8.024 -5.857 -21.954 1.00 96.94 105 ALA A C 1
ATOM 760 O O . ALA A 1 105 ? 9.254 -5.884 -21.912 1.00 96.94 105 ALA A O 1
ATOM 761 N N . VAL A 1 106 ? 7.293 -5.512 -20.883 1.00 96.44 106 VAL A N 1
ATOM 762 C CA . VAL A 1 106 ? 7.900 -5.249 -19.568 1.00 96.44 106 VAL A CA 1
ATOM 763 C C . VAL A 1 106 ? 8.575 -6.505 -19.017 1.00 96.44 106 VAL A C 1
ATOM 765 O O . VAL A 1 106 ? 9.709 -6.412 -18.558 1.00 96.44 106 VAL A O 1
ATOM 768 N N . MET A 1 107 ? 7.912 -7.667 -19.056 1.00 95.25 107 MET A N 1
ATOM 769 C CA . MET A 1 107 ? 8.475 -8.925 -18.542 1.00 95.25 107 MET A CA 1
ATOM 770 C C . MET A 1 107 ? 9.728 -9.360 -19.308 1.00 95.25 107 MET A C 1
ATOM 772 O O . MET A 1 107 ? 10.719 -9.736 -18.690 1.00 95.25 107 MET A O 1
ATOM 776 N N . GLU A 1 108 ? 9.692 -9.293 -20.638 1.00 93.81 108 GLU A N 1
ATOM 777 C CA . GLU A 1 108 ? 10.802 -9.652 -21.523 1.00 93.81 108 GLU A CA 1
ATOM 778 C C . GLU A 1 108 ? 12.013 -8.766 -21.234 1.00 93.81 108 GLU A C 1
ATOM 780 O O . GLU A 1 108 ? 13.075 -9.275 -20.881 1.00 93.81 108 GLU A O 1
ATOM 785 N N . ARG A 1 109 ? 11.837 -7.439 -21.236 1.00 91.56 109 ARG A N 1
ATOM 786 C CA . ARG A 1 109 ? 12.938 -6.510 -20.952 1.00 91.56 109 ARG A CA 1
ATOM 787 C C . ARG A 1 109 ? 13.434 -6.614 -19.507 1.00 91.56 109 ARG A C 1
ATOM 789 O O . ARG A 1 109 ? 14.621 -6.452 -19.251 1.00 91.56 109 ARG A O 1
ATOM 796 N N . ALA A 1 110 ? 12.547 -6.903 -18.556 1.00 92.00 110 ALA A N 1
ATOM 797 C CA . ALA A 1 110 ? 12.923 -7.156 -17.169 1.00 92.00 110 ALA A CA 1
ATOM 798 C C . ALA A 1 110 ? 13.736 -8.449 -16.996 1.00 92.00 110 ALA A C 1
ATOM 800 O O . ALA A 1 110 ? 14.557 -8.525 -16.086 1.00 92.00 110 ALA A O 1
ATOM 801 N N . SER A 1 111 ? 13.516 -9.463 -17.838 1.00 89.94 111 SER A N 1
ATOM 802 C CA . SER A 1 111 ? 14.248 -10.736 -17.771 1.00 89.94 111 SER A CA 1
ATOM 803 C C . SER A 1 111 ? 15.721 -10.603 -18.163 1.00 89.94 111 SER A C 1
ATOM 805 O O . SER A 1 111 ? 16.541 -11.425 -17.763 1.00 89.94 111 SER A O 1
ATOM 807 N N . GLU A 1 112 ? 16.057 -9.536 -18.887 1.00 86.69 112 GLU A N 1
ATOM 808 C CA . GLU A 1 112 ? 17.420 -9.195 -19.299 1.00 86.69 112 GLU A CA 1
ATOM 809 C C . GLU A 1 112 ? 18.197 -8.445 -18.202 1.00 86.69 112 GLU A C 1
ATOM 811 O O . GLU A 1 112 ? 19.404 -8.233 -18.331 1.00 86.69 112 GLU A O 1
ATOM 816 N N . LEU A 1 113 ? 17.531 -8.045 -17.109 1.00 81.50 113 LEU A N 1
ATOM 817 C CA . LEU A 1 113 ? 18.184 -7.391 -15.980 1.00 81.50 113 LEU A CA 1
ATOM 818 C C . LEU A 1 113 ? 19.080 -8.391 -15.241 1.00 81.50 113 LEU A C 1
ATOM 820 O O . LEU A 1 113 ? 18.612 -9.302 -14.562 1.00 81.50 113 LEU A O 1
ATOM 824 N N . ASN A 1 114 ? 20.389 -8.166 -15.318 1.00 63.84 114 ASN A N 1
ATOM 825 C CA . ASN A 1 114 ? 21.396 -8.989 -14.639 1.00 63.84 114 ASN A CA 1
ATOM 826 C C . ASN A 1 114 ? 21.572 -8.635 -13.145 1.00 63.84 114 ASN A C 1
ATOM 828 O O . ASN A 1 114 ? 22.339 -9.287 -12.434 1.00 63.84 114 ASN A O 1
ATOM 832 N N . GLY A 1 115 ? 20.887 -7.597 -12.651 1.00 62.81 115 GLY A N 1
ATOM 833 C CA . GLY A 1 115 ? 20.979 -7.119 -11.271 1.00 62.81 115 GLY A CA 1
ATOM 834 C C . GLY A 1 115 ? 20.013 -7.841 -10.331 1.00 62.81 115 GLY A C 1
ATOM 835 O O . GLY A 1 115 ? 18.824 -7.542 -10.318 1.00 62.81 115 GLY A O 1
ATOM 836 N N . ALA A 1 116 ? 20.524 -8.739 -9.483 1.00 61.66 116 ALA A N 1
ATOM 837 C CA . ALA A 1 116 ? 19.716 -9.446 -8.479 1.00 61.66 116 ALA A CA 1
ATOM 838 C C . ALA A 1 116 ? 19.076 -8.522 -7.418 1.00 61.66 116 ALA A C 1
ATOM 840 O O . ALA A 1 116 ? 18.155 -8.941 -6.716 1.00 61.66 116 ALA A O 1
ATOM 841 N N . GLU A 1 117 ? 19.574 -7.291 -7.295 1.00 76.56 117 GLU A N 1
ATOM 842 C CA . GLU A 1 117 ? 19.174 -6.321 -6.271 1.00 76.56 117 GLU A CA 1
ATOM 843 C C . GLU A 1 117 ? 18.099 -5.335 -6.749 1.00 76.56 117 GLU A C 1
ATOM 845 O O . GLU A 1 117 ? 17.467 -4.688 -5.917 1.00 76.56 117 GLU A O 1
ATOM 850 N N . ASP A 1 118 ? 17.861 -5.220 -8.060 1.00 87.12 118 ASP A N 1
ATOM 851 C CA . ASP A 1 118 ? 16.865 -4.286 -8.591 1.00 87.12 118 ASP A CA 1
ATOM 852 C C . ASP A 1 118 ? 15.449 -4.837 -8.480 1.00 87.12 118 ASP A C 1
ATOM 854 O O . ASP A 1 118 ? 15.198 -6.046 -8.550 1.00 87.12 118 ASP A O 1
ATOM 858 N N . ILE A 1 119 ? 14.500 -3.917 -8.325 1.00 93.44 119 ILE A N 1
ATOM 859 C CA . ILE A 1 119 ? 13.086 -4.256 -8.243 1.00 93.44 119 ILE A CA 1
ATOM 860 C C . ILE A 1 119 ? 12.388 -3.784 -9.511 1.00 93.44 119 ILE A C 1
ATOM 862 O O . ILE A 1 119 ? 12.351 -2.594 -9.839 1.00 93.44 119 ILE A O 1
ATOM 866 N N . VAL A 1 120 ? 11.760 -4.737 -10.190 1.00 95.62 120 VAL A N 1
ATOM 867 C CA . VAL A 1 120 ? 10.891 -4.468 -11.330 1.00 95.62 120 VAL A CA 1
ATOM 868 C C . VAL A 1 120 ? 9.556 -3.965 -10.805 1.00 95.62 120 VAL A C 1
ATOM 870 O O . VAL A 1 120 ? 8.779 -4.708 -10.200 1.00 95.62 120 VAL A O 1
ATOM 873 N N . VAL A 1 121 ? 9.290 -2.680 -11.014 1.00 97.12 121 VAL A N 1
ATOM 874 C CA . VAL A 1 121 ? 8.023 -2.052 -10.640 1.00 97.12 121 VAL A CA 1
ATOM 875 C C . VAL A 1 121 ? 6.980 -2.363 -11.705 1.00 97.12 121 VAL A C 1
ATOM 877 O O . VAL A 1 121 ? 7.222 -2.188 -12.896 1.00 97.12 121 VAL A O 1
ATOM 880 N N . LEU A 1 122 ? 5.803 -2.809 -11.281 1.00 97.75 122 LEU A N 1
ATOM 881 C CA . LEU A 1 122 ? 4.673 -3.164 -12.133 1.00 97.75 122 LEU A CA 1
ATOM 882 C C . LEU A 1 122 ? 3.436 -2.373 -11.710 1.00 97.75 122 LEU A C 1
ATOM 884 O O . LEU A 1 122 ? 2.644 -2.835 -10.884 1.00 97.75 122 LEU A O 1
ATOM 888 N N . PRO A 1 123 ? 3.275 -1.162 -12.262 1.00 97.50 123 PRO A N 1
ATOM 889 C CA . PRO A 1 123 ? 2.112 -0.329 -12.036 1.00 97.50 123 PRO A CA 1
ATOM 890 C C . PRO A 1 123 ? 0.977 -0.774 -12.951 1.00 97.50 123 PRO A C 1
ATOM 892 O O . PRO A 1 123 ? 0.940 -0.437 -14.133 1.00 97.50 123 PRO A O 1
ATOM 895 N N . ILE A 1 124 ? 0.057 -1.550 -12.390 1.00 97.75 124 ILE A N 1
ATOM 896 C CA . ILE A 1 124 ? -0.994 -2.258 -13.123 1.00 97.75 124 ILE A CA 1
ATOM 897 C C . ILE A 1 124 ? -2.377 -1.718 -12.763 1.00 97.75 124 ILE A C 1
ATOM 899 O O . ILE A 1 124 ? -2.672 -1.436 -11.601 1.00 97.75 124 ILE A O 1
ATOM 903 N N . ASP A 1 125 ? -3.258 -1.604 -13.754 1.00 96.88 125 ASP A N 1
ATOM 904 C CA . ASP A 1 125 ? -4.683 -1.330 -13.537 1.00 96.88 125 ASP A CA 1
ATOM 905 C C . ASP A 1 125 ? -5.314 -2.368 -12.588 1.00 96.88 125 ASP A C 1
ATOM 907 O O . ASP A 1 125 ? -5.077 -3.573 -12.719 1.00 96.88 125 ASP A O 1
ATOM 911 N N . LYS A 1 126 ? -6.198 -1.942 -11.677 1.00 95.44 126 LYS A N 1
ATOM 912 C CA . LYS A 1 126 ? -6.967 -2.863 -10.814 1.00 95.44 126 LYS A CA 1
ATOM 913 C C . LYS A 1 126 ? -7.709 -3.967 -11.579 1.00 95.44 126 LYS A C 1
ATOM 915 O O . LYS A 1 126 ? -8.073 -4.995 -11.009 1.00 95.44 126 LYS A O 1
ATOM 920 N N . GLY A 1 127 ? -7.982 -3.758 -12.863 1.00 96.19 127 GLY A N 1
ATOM 921 C CA . GLY A 1 127 ? -8.627 -4.707 -13.747 1.00 96.19 127 GLY A CA 1
ATOM 922 C C . GLY A 1 127 ? -7.863 -6.011 -13.918 1.00 96.19 127 GLY A C 1
ATOM 923 O O . GLY A 1 127 ? -8.514 -7.026 -14.151 1.00 96.19 127 GLY A O 1
ATOM 924 N N . TRP A 1 128 ? -6.547 -6.013 -13.703 1.00 97.44 128 TRP A N 1
ATOM 925 C CA . TRP A 1 128 ? -5.719 -7.220 -13.672 1.00 97.44 128 TRP A CA 1
ATOM 926 C C . TRP A 1 128 ? -6.078 -8.187 -12.534 1.00 97.44 128 TRP A C 1
ATOM 928 O O . TRP A 1 128 ? -5.799 -9.375 -12.634 1.00 97.44 128 TRP A O 1
ATOM 938 N N . LEU A 1 129 ? -6.770 -7.718 -11.488 1.00 96.88 129 LEU A N 1
ATOM 939 C CA . LEU A 1 129 ? -7.265 -8.566 -10.395 1.00 96.88 129 LEU A CA 1
ATOM 940 C C . LEU A 1 129 ? -8.536 -9.353 -10.765 1.00 96.88 129 LEU A C 1
ATOM 942 O O . LEU A 1 129 ? -9.129 -10.015 -9.910 1.00 96.88 129 LEU A O 1
ATOM 946 N N . ARG A 1 130 ? -9.046 -9.216 -11.995 1.00 95.81 130 ARG A N 1
ATOM 947 C CA . ARG A 1 130 ? -10.202 -9.984 -12.478 1.00 95.81 130 ARG A CA 1
ATOM 948 C C . ARG A 1 130 ? -9.757 -11.375 -12.911 1.00 95.81 130 ARG A C 1
ATOM 950 O O . ARG A 1 130 ? -8.706 -11.516 -13.517 1.00 95.81 130 ARG A O 1
ATOM 957 N N . GLU A 1 131 ? -10.622 -12.360 -12.690 1.00 92.81 131 GLU A N 1
ATOM 958 C CA . GLU A 1 131 ? -10.390 -13.776 -13.011 1.00 92.81 131 GLU A CA 1
ATOM 959 C C . GLU A 1 131 ? -9.838 -13.988 -14.427 1.00 92.81 131 GLU A C 1
ATOM 961 O O . GLU A 1 131 ? -8.802 -14.617 -14.588 1.00 92.81 131 GLU A O 1
ATOM 966 N N . ARG A 1 132 ? -10.430 -13.332 -15.438 1.00 94.00 132 ARG A N 1
ATOM 967 C CA . ARG A 1 132 ? -9.977 -13.415 -16.841 1.00 94.00 132 ARG A CA 1
ATOM 968 C C . ARG A 1 132 ? -8.503 -13.039 -17.085 1.00 94.00 132 ARG A C 1
ATOM 970 O O . ARG A 1 132 ? -7.962 -13.399 -18.122 1.00 94.00 132 ARG A O 1
ATOM 977 N N . HIS A 1 133 ? -7.890 -12.283 -16.171 1.00 95.88 133 HIS A N 1
ATOM 978 C CA . HIS A 1 133 ? -6.535 -11.728 -16.292 1.00 95.88 133 HIS A CA 1
ATOM 979 C C . HIS A 1 133 ? -5.561 -12.273 -15.257 1.00 95.88 133 HIS A C 1
ATOM 981 O O . HIS A 1 133 ? -4.347 -12.174 -15.444 1.00 95.88 133 HIS A O 1
ATOM 987 N N . LEU A 1 134 ? -6.088 -12.819 -14.164 1.00 96.38 134 LEU A N 1
ATOM 988 C CA . LEU A 1 134 ? -5.314 -13.184 -12.990 1.00 96.38 134 LEU A CA 1
ATOM 989 C C . LEU A 1 134 ? -4.328 -14.314 -13.296 1.00 96.38 134 LEU A C 1
ATOM 991 O O . LEU A 1 134 ? -3.155 -14.205 -12.943 1.00 96.38 134 LEU A O 1
ATOM 995 N N . ASP A 1 135 ? -4.769 -15.339 -14.027 1.00 96.75 135 ASP A N 1
ATOM 996 C CA . ASP A 1 135 ? -3.921 -16.466 -14.432 1.00 96.75 135 ASP A CA 1
ATOM 997 C C . ASP A 1 135 ? -2.784 -16.021 -15.352 1.00 96.75 135 ASP A C 1
ATOM 999 O O . ASP A 1 135 ? -1.628 -16.424 -15.182 1.00 96.75 135 ASP A O 1
ATOM 1003 N N . PHE A 1 136 ? -3.090 -15.137 -16.307 1.00 96.69 136 PHE A N 1
ATOM 1004 C CA . PHE A 1 136 ? -2.084 -14.578 -17.201 1.00 96.69 136 PHE A CA 1
ATOM 1005 C C . PHE A 1 136 ? -1.039 -13.783 -16.417 1.00 96.69 136 PHE A C 1
ATOM 1007 O O . PHE A 1 136 ? 0.155 -14.051 -16.548 1.00 96.69 136 PHE A O 1
ATOM 1014 N N . LEU A 1 137 ? -1.472 -12.849 -15.562 1.00 97.50 137 LEU A N 1
ATOM 1015 C CA . LEU A 1 137 ? -0.559 -12.047 -14.750 1.00 97.50 137 LEU A CA 1
ATOM 1016 C C . LEU A 1 137 ? 0.274 -12.927 -13.808 1.00 97.50 137 LEU A C 1
ATOM 1018 O O . LEU A 1 137 ? 1.486 -12.749 -13.724 1.00 97.50 137 LEU A O 1
ATOM 1022 N N . THR A 1 138 ? -0.339 -13.911 -13.153 1.00 97.75 138 THR A N 1
ATOM 1023 C CA . THR A 1 138 ? 0.362 -14.862 -12.276 1.00 97.75 138 THR A CA 1
ATOM 1024 C C . THR A 1 138 ? 1.432 -15.637 -13.039 1.00 97.75 138 THR A C 1
ATOM 1026 O O . THR A 1 138 ? 2.555 -15.779 -12.551 1.00 97.75 138 THR A O 1
ATOM 1029 N N . THR A 1 139 ? 1.122 -16.083 -14.259 1.00 97.31 139 THR A N 1
ATOM 1030 C CA . THR A 1 139 ? 2.074 -16.774 -15.140 1.00 97.31 139 THR A CA 1
ATOM 1031 C C . THR A 1 139 ? 3.251 -15.868 -15.501 1.00 97.31 139 THR A C 1
ATOM 1033 O O . THR A 1 139 ? 4.403 -16.273 -15.359 1.00 97.31 139 THR A O 1
ATOM 1036 N N . GLN A 1 140 ? 2.975 -14.624 -15.906 1.00 97.00 140 GLN A N 1
ATOM 1037 C CA . GLN A 1 140 ? 4.005 -13.636 -16.244 1.00 97.00 140 GLN A CA 1
ATOM 1038 C C . GLN A 1 140 ? 4.918 -13.327 -15.047 1.00 97.00 140 GLN A C 1
ATOM 1040 O O . GLN A 1 140 ? 6.140 -13.393 -15.161 1.00 97.00 140 GLN A O 1
ATOM 1045 N N . LEU A 1 141 ? 4.340 -13.077 -13.868 1.00 96.62 141 LEU A N 1
ATOM 1046 C CA . LEU A 1 141 ? 5.109 -12.838 -12.646 1.00 96.62 141 LEU A CA 1
ATOM 1047 C C . LEU A 1 141 ? 5.936 -14.060 -12.235 1.00 96.62 141 LEU A C 1
ATOM 1049 O O . LEU A 1 141 ? 7.038 -13.899 -11.716 1.00 96.62 141 LEU A O 1
ATOM 1053 N N . SER A 1 142 ? 5.421 -15.276 -12.420 1.00 96.25 142 SER A N 1
ATOM 1054 C CA . SER A 1 142 ? 6.123 -16.504 -12.021 1.00 96.25 142 SER A CA 1
ATOM 1055 C C . SER A 1 142 ? 7.330 -16.803 -12.908 1.00 96.25 142 SER A C 1
ATOM 1057 O O . SER A 1 142 ? 8.299 -17.384 -12.427 1.00 96.25 142 SER A O 1
ATOM 1059 N N . ALA A 1 143 ? 7.296 -16.379 -14.173 1.00 94.12 143 ALA A N 1
ATOM 1060 C CA . ALA A 1 143 ? 8.409 -16.542 -15.103 1.00 94.12 143 ALA A CA 1
ATOM 1061 C C . ALA A 1 143 ? 9.597 -15.615 -14.793 1.00 94.12 143 ALA A C 1
ATOM 1063 O O . ALA A 1 143 ? 10.718 -15.906 -15.203 1.00 94.12 143 ALA A O 1
ATOM 1064 N N . LEU A 1 144 ? 9.372 -14.514 -14.067 1.00 91.44 144 LEU A N 1
ATOM 1065 C CA . LEU A 1 144 ? 10.400 -13.514 -13.799 1.00 91.44 144 LEU A CA 1
ATOM 1066 C C . LEU A 1 144 ? 11.156 -13.815 -12.482 1.00 91.44 144 LEU A C 1
ATOM 1068 O O . LEU A 1 144 ? 10.551 -13.728 -11.401 1.00 91.44 144 LEU A O 1
ATOM 1072 N N . PRO A 1 145 ? 12.472 -14.122 -12.530 1.00 88.38 145 PRO A N 1
ATOM 1073 C CA . PRO A 1 145 ? 13.246 -14.552 -11.360 1.00 88.38 145 PRO A CA 1
ATOM 1074 C C . PRO A 1 145 ? 13.715 -13.395 -10.463 1.00 88.38 145 PRO A C 1
ATOM 1076 O O . PRO A 1 145 ? 14.281 -13.633 -9.393 1.00 88.38 145 PRO A O 1
ATOM 1079 N N . VAL A 1 146 ? 13.503 -12.144 -10.872 1.00 90.94 146 VAL A N 1
ATOM 1080 C CA . VAL A 1 146 ? 13.896 -10.946 -10.113 1.00 90.94 146 VAL A CA 1
ATOM 1081 C C . VAL A 1 146 ? 12.838 -10.564 -9.074 1.00 90.94 146 VAL A C 1
ATOM 1083 O O . VAL A 1 146 ? 11.764 -11.166 -9.009 1.00 90.94 146 VAL A O 1
ATOM 1086 N N . THR A 1 147 ? 13.134 -9.570 -8.242 1.00 94.31 147 THR A N 1
ATOM 1087 C CA . THR A 1 147 ? 12.157 -9.020 -7.296 1.00 94.31 147 THR A CA 1
ATOM 1088 C C . THR A 1 147 ? 11.173 -8.100 -8.015 1.00 94.31 147 THR A C 1
ATOM 1090 O O . THR A 1 147 ? 11.562 -7.297 -8.860 1.00 94.31 147 THR A O 1
ATOM 1093 N N . LYS A 1 148 ? 9.883 -8.213 -7.684 1.00 95.69 148 LYS A N 1
ATOM 1094 C CA . LYS A 1 148 ? 8.791 -7.451 -8.300 1.00 95.69 148 LYS A CA 1
ATOM 1095 C C . LYS A 1 148 ? 8.057 -6.619 -7.262 1.00 95.69 148 LYS A C 1
ATOM 1097 O O . LYS A 1 148 ? 7.708 -7.121 -6.197 1.00 95.69 148 LYS A O 1
ATOM 1102 N N . ALA A 1 149 ? 7.762 -5.375 -7.605 1.00 97.25 149 ALA A N 1
ATOM 1103 C CA . ALA A 1 149 ? 6.885 -4.493 -6.849 1.00 97.25 149 ALA A CA 1
ATOM 1104 C C . ALA A 1 149 ? 5.590 -4.271 -7.625 1.00 97.25 149 ALA A C 1
ATOM 1106 O O . ALA A 1 149 ? 5.602 -3.573 -8.635 1.00 97.25 149 ALA A O 1
ATOM 1107 N N . LEU A 1 150 ? 4.460 -4.787 -7.147 1.00 98.31 150 LEU A N 1
ATOM 1108 C CA . LEU A 1 150 ? 3.169 -4.398 -7.712 1.00 98.31 150 LEU A CA 1
ATOM 1109 C C . LEU A 1 150 ? 2.763 -3.027 -7.162 1.00 98.31 150 LEU A C 1
ATOM 1111 O O . LEU A 1 150 ? 2.764 -2.817 -5.948 1.00 98.31 150 LEU A O 1
ATOM 1115 N N . VAL A 1 151 ? 2.363 -2.122 -8.052 1.00 97.88 151 VAL A N 1
ATOM 1116 C CA . VAL A 1 151 ? 1.652 -0.887 -7.706 1.00 97.88 151 VAL A CA 1
ATOM 1117 C C . VAL A 1 151 ? 0.246 -1.019 -8.275 1.00 97.88 151 VAL A C 1
ATOM 1119 O O . VAL A 1 151 ? 0.052 -0.988 -9.488 1.00 97.88 151 VAL A O 1
ATOM 1122 N N . LEU A 1 152 ? -0.748 -1.206 -7.406 1.00 97.06 152 LEU A N 1
ATOM 1123 C CA . LEU A 1 152 ? -2.138 -1.286 -7.847 1.00 97.06 152 LEU A CA 1
ATOM 1124 C C . LEU A 1 152 ? -2.658 0.112 -8.151 1.00 97.06 152 LEU A C 1
ATOM 1126 O O . LEU A 1 152 ? -2.715 0.977 -7.272 1.00 97.06 152 LEU A O 1
ATOM 1130 N N . CYS A 1 153 ? -3.054 0.315 -9.398 1.00 95.00 153 CYS A N 1
ATOM 1131 C CA . CYS A 1 153 ? -3.491 1.602 -9.885 1.00 95.00 153 CYS A CA 1
ATOM 1132 C C . CYS A 1 153 ? -5.012 1.666 -10.020 1.00 95.00 153 CYS A C 1
ATOM 1134 O O . CYS A 1 153 ? -5.643 0.814 -10.651 1.00 95.00 153 CYS A O 1
ATOM 1136 N N . ASP A 1 154 ? -5.597 2.721 -9.459 1.00 91.56 154 ASP A N 1
ATOM 1137 C CA . ASP A 1 154 ? -7.003 3.065 -9.633 1.00 91.56 154 ASP A CA 1
ATOM 1138 C C . ASP A 1 154 ? -7.225 4.571 -9.442 1.00 91.56 154 ASP A C 1
ATOM 1140 O O . ASP A 1 154 ? -6.410 5.268 -8.844 1.00 91.56 154 ASP A O 1
ATOM 1144 N N . THR A 1 155 ? -8.346 5.101 -9.929 1.00 87.31 155 THR A N 1
ATOM 1145 C CA . THR A 1 155 ? -8.750 6.481 -9.605 1.00 87.31 155 THR A CA 1
ATOM 1146 C C . THR A 1 155 ? -9.318 6.612 -8.188 1.00 87.31 155 THR A C 1
ATOM 1148 O O . THR A 1 155 ? -9.363 7.719 -7.641 1.00 87.31 155 THR A O 1
ATOM 1151 N N . ARG A 1 156 ? -9.760 5.496 -7.594 1.00 86.19 156 ARG A N 1
ATOM 1152 C CA . ARG A 1 156 ? -10.298 5.382 -6.235 1.00 86.19 156 ARG A CA 1
ATOM 1153 C C . ARG A 1 156 ? -9.565 4.266 -5.479 1.00 86.19 156 ARG A C 1
ATOM 1155 O O . ARG A 1 156 ? -8.345 4.301 -5.380 1.00 86.19 156 ARG A O 1
ATOM 1162 N N . ASN A 1 157 ? -10.297 3.320 -4.890 1.00 88.06 157 ASN A N 1
ATOM 1163 C CA . ASN A 1 157 ? -9.730 2.201 -4.151 1.00 88.06 157 ASN A CA 1
ATOM 1164 C C . ASN A 1 157 ? -9.639 0.961 -5.071 1.00 88.06 157 ASN A C 1
ATOM 1166 O O . ASN A 1 157 ? -10.683 0.449 -5.499 1.00 88.06 157 ASN A O 1
ATOM 1170 N N . PRO A 1 158 ? -8.428 0.433 -5.349 1.00 91.19 158 PRO A N 1
ATOM 1171 C CA . PRO A 1 158 ? -8.252 -0.731 -6.218 1.00 91.19 158 PRO A CA 1
ATOM 1172 C C . PRO A 1 158 ? -8.877 -2.022 -5.662 1.00 91.19 158 PRO A C 1
ATOM 1174 O O . PRO A 1 158 ? -9.146 -2.945 -6.432 1.00 91.19 158 PRO A O 1
ATOM 1177 N N . LEU A 1 159 ? -9.158 -2.082 -4.355 1.00 94.56 159 LEU A N 1
ATOM 1178 C CA . LEU A 1 159 ? -9.675 -3.260 -3.650 1.00 94.56 159 LEU A CA 1
ATOM 1179 C C . LEU A 1 159 ? -11.143 -3.131 -3.214 1.00 94.56 159 LEU A C 1
ATOM 1181 O O . LEU A 1 159 ? -11.640 -3.955 -2.452 1.00 94.56 159 LEU A O 1
ATOM 1185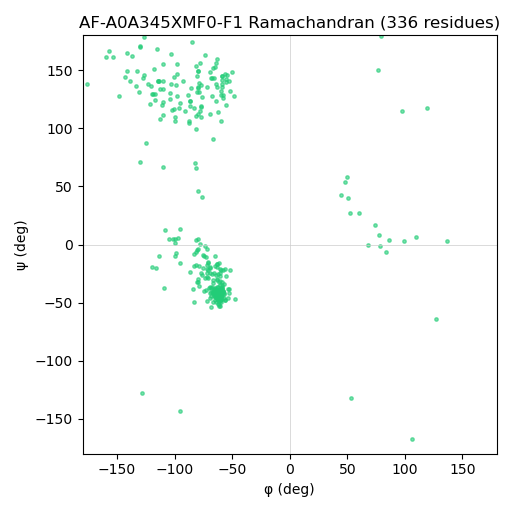 N N . GLU A 1 160 ? -11.871 -2.124 -3.706 1.00 90.62 160 GLU A N 1
ATOM 1186 C CA . GLU A 1 160 ? -13.303 -1.952 -3.406 1.00 90.62 160 GLU A CA 1
ATOM 1187 C C . GLU A 1 160 ? -14.168 -3.086 -3.991 1.00 90.62 160 GLU A C 1
ATOM 1189 O O . GLU A 1 160 ? -15.258 -3.380 -3.502 1.00 90.62 160 GLU A O 1
ATOM 1194 N N . ARG A 1 161 ? -13.695 -3.750 -5.051 1.00 91.50 161 ARG A N 1
ATOM 1195 C CA . ARG A 1 161 ? -14.429 -4.841 -5.698 1.00 91.50 161 ARG A CA 1
ATOM 1196 C C . ARG A 1 161 ? -14.277 -6.143 -4.909 1.00 91.50 161 ARG A C 1
ATOM 1198 O O . ARG A 1 161 ? -13.161 -6.569 -4.630 1.00 91.50 161 ARG A O 1
ATOM 1205 N N . ARG A 1 162 ? -15.394 -6.852 -4.718 1.00 88.81 162 ARG A N 1
ATOM 1206 C CA . ARG A 1 162 ? -15.402 -8.225 -4.195 1.00 88.81 162 ARG A CA 1
ATOM 1207 C C . ARG A 1 162 ? -14.445 -9.141 -4.978 1.00 88.81 162 ARG A C 1
ATOM 1209 O O . ARG A 1 162 ? -14.473 -9.172 -6.211 1.00 88.81 162 ARG A O 1
ATOM 1216 N N . GLY A 1 163 ? -13.633 -9.898 -4.253 1.00 92.81 163 GLY A N 1
ATOM 1217 C CA . GLY A 1 163 ? -12.611 -10.818 -4.739 1.00 92.81 163 GLY A CA 1
ATOM 1218 C C . GLY A 1 163 ? -11.275 -10.154 -5.075 1.00 92.81 163 GLY A C 1
ATOM 1219 O O . GLY A 1 163 ? -10.323 -10.866 -5.376 1.00 92.81 163 GLY A O 1
ATOM 1220 N N . ALA A 1 164 ? -11.165 -8.820 -5.043 1.00 95.62 164 ALA A N 1
ATOM 1221 C CA . ALA A 1 164 ? -9.918 -8.137 -5.390 1.00 95.62 164 ALA A CA 1
ATOM 1222 C C . ALA A 1 164 ? -8.807 -8.398 -4.362 1.00 95.62 164 ALA A C 1
ATOM 1224 O O . ALA A 1 164 ? -7.669 -8.638 -4.756 1.00 95.62 164 ALA A O 1
ATOM 1225 N N . ALA A 1 165 ? -9.130 -8.408 -3.064 1.00 96.19 165 ALA A N 1
ATOM 1226 C CA . ALA A 1 165 ? -8.158 -8.749 -2.026 1.00 96.19 165 ALA A CA 1
ATOM 1227 C C . ALA A 1 165 ? -7.719 -10.216 -2.145 1.00 96.19 165 ALA A C 1
ATOM 1229 O O . ALA A 1 165 ? -6.534 -10.524 -2.053 1.00 96.19 165 ALA A O 1
ATOM 1230 N N . THR A 1 166 ? -8.660 -11.118 -2.432 1.00 96.06 166 THR A N 1
ATOM 1231 C CA . THR A 1 166 ? -8.350 -12.533 -2.694 1.00 96.06 166 THR A CA 1
ATOM 1232 C C . THR A 1 166 ? -7.413 -12.708 -3.895 1.00 96.06 166 THR A C 1
ATOM 1234 O O . THR A 1 166 ? -6.385 -13.365 -3.760 1.00 96.06 166 THR A O 1
ATOM 1237 N N . ALA A 1 167 ? -7.694 -12.049 -5.020 1.00 97.31 167 ALA A N 1
ATOM 1238 C CA . ALA A 1 167 ? -6.823 -12.068 -6.195 1.00 97.31 167 ALA A CA 1
ATOM 1239 C C . ALA A 1 167 ? -5.428 -11.486 -5.899 1.00 97.31 167 ALA A C 1
ATOM 1241 O O . ALA A 1 167 ? -4.414 -12.041 -6.315 1.00 97.31 167 ALA A O 1
ATOM 1242 N N . LEU A 1 168 ? -5.347 -10.402 -5.119 1.00 97.94 168 LEU A N 1
ATOM 1243 C CA . LEU A 1 168 ? -4.064 -9.833 -4.705 1.00 97.94 168 LEU A CA 1
ATOM 1244 C C . LEU A 1 168 ? -3.231 -10.830 -3.885 1.00 97.94 168 LEU A C 1
ATOM 1246 O O . LEU A 1 168 ? -2.025 -10.934 -4.101 1.00 97.94 168 LEU A O 1
ATOM 1250 N N . ARG A 1 169 ? -3.867 -11.598 -2.988 1.00 97.44 169 ARG A N 1
ATOM 1251 C CA . ARG A 1 169 ? -3.204 -12.655 -2.203 1.00 97.44 169 ARG A CA 1
ATOM 1252 C C . ARG A 1 169 ? -2.604 -13.749 -3.080 1.00 97.44 169 ARG A C 1
ATOM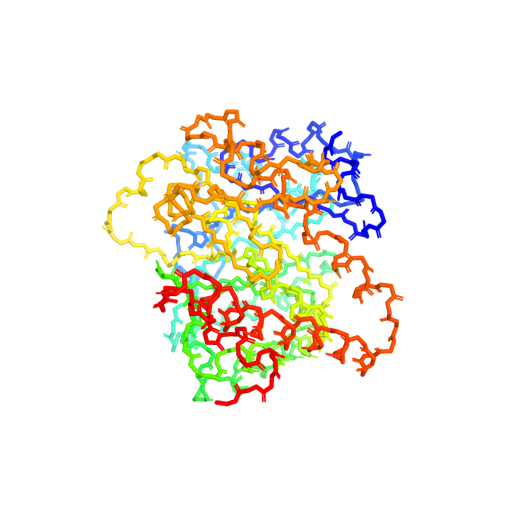 1254 O O . ARG A 1 169 ? -1.608 -14.343 -2.676 1.00 97.44 169 ARG A O 1
ATOM 1261 N N . GLU A 1 170 ? -3.197 -14.046 -4.232 1.00 97.50 170 GLU A N 1
ATOM 1262 C CA . GLU A 1 170 ? -2.639 -15.004 -5.193 1.00 97.50 170 GLU A CA 1
ATOM 1263 C C . GLU A 1 170 ? -1.374 -14.446 -5.846 1.00 97.50 170 GLU A C 1
ATOM 1265 O O . GLU A 1 170 ? -0.339 -15.112 -5.844 1.00 97.50 170 GLU A O 1
ATOM 1270 N N . LEU A 1 171 ? -1.411 -13.184 -6.279 1.00 98.00 171 LEU A N 1
ATOM 1271 C CA . LEU A 1 171 ? -0.259 -12.522 -6.893 1.00 98.00 171 LEU A CA 1
ATOM 1272 C C . LEU A 1 171 ? 0.937 -12.410 -5.941 1.00 98.00 171 LEU A C 1
ATOM 1274 O O . LEU A 1 171 ? 2.065 -12.700 -6.332 1.00 98.00 171 LEU A O 1
ATOM 1278 N N . VAL A 1 172 ? 0.720 -12.032 -4.677 1.00 97.50 172 VAL A N 1
ATOM 1279 C CA . VAL A 1 172 ? 1.831 -11.870 -3.717 1.00 97.50 172 VAL A CA 1
ATOM 1280 C C . VAL A 1 172 ? 2.396 -13.194 -3.197 1.00 97.50 172 VAL A C 1
ATOM 1282 O O . VAL A 1 172 ? 3.432 -13.194 -2.540 1.00 97.50 172 VAL A O 1
ATOM 1285 N N . ARG A 1 173 ? 1.752 -14.335 -3.485 1.00 96.62 173 ARG A N 1
ATOM 1286 C CA . ARG A 1 173 ? 2.337 -15.666 -3.236 1.00 96.62 173 ARG A CA 1
ATOM 1287 C C . ARG A 1 173 ? 3.353 -16.062 -4.298 1.00 96.62 173 ARG A C 1
ATOM 1289 O O . ARG A 1 173 ? 4.152 -16.964 -4.042 1.00 96.62 173 ARG A O 1
ATOM 1296 N N . VAL A 1 174 ? 3.328 -15.416 -5.466 1.00 97.31 174 VAL A N 1
ATOM 1297 C CA . VAL A 1 174 ? 4.374 -15.594 -6.472 1.00 97.31 174 VAL A CA 1
ATOM 1298 C C . VAL A 1 174 ? 5.712 -15.172 -5.850 1.00 97.31 174 VAL A C 1
ATOM 1300 O O . VAL A 1 174 ? 5.778 -14.098 -5.244 1.00 97.31 174 VAL A O 1
ATOM 1303 N N . PRO A 1 175 ? 6.785 -15.978 -5.975 1.00 95.25 175 PRO A N 1
ATOM 1304 C CA . PRO A 1 175 ? 8.067 -15.678 -5.351 1.00 95.25 175 PRO A CA 1
ATOM 1305 C C . PRO A 1 175 ? 8.586 -14.276 -5.679 1.00 95.25 175 PRO A C 1
ATOM 1307 O O . PRO A 1 175 ? 8.501 -13.816 -6.822 1.00 95.25 175 PRO A O 1
ATOM 1310 N N . ARG A 1 176 ? 9.180 -13.630 -4.667 1.00 94.88 176 ARG A N 1
ATOM 1311 C CA . ARG A 1 176 ? 9.812 -12.304 -4.768 1.00 94.88 176 ARG A CA 1
ATOM 1312 C C . ARG A 1 176 ? 8.859 -11.181 -5.195 1.00 94.88 176 ARG A C 1
ATOM 1314 O O . ARG A 1 176 ? 9.299 -10.189 -5.763 1.00 94.88 176 ARG A O 1
ATOM 1321 N N . THR A 1 177 ? 7.568 -11.320 -4.911 1.00 97.69 177 THR A N 1
ATOM 1322 C CA . THR A 1 177 ? 6.573 -10.271 -5.155 1.00 97.69 177 THR A CA 1
ATOM 1323 C C . THR A 1 177 ? 6.308 -9.485 -3.873 1.00 97.69 177 THR A C 1
ATOM 1325 O O . THR A 1 177 ? 6.025 -10.060 -2.825 1.00 97.69 177 THR A O 1
ATOM 1328 N N . GLY A 1 178 ? 6.406 -8.164 -3.949 1.00 97.19 178 GLY A N 1
ATOM 1329 C CA . GLY A 1 178 ? 6.034 -7.222 -2.899 1.00 97.19 178 GLY A CA 1
ATOM 1330 C C . GLY A 1 178 ? 5.075 -6.158 -3.423 1.00 97.19 178 GLY A C 1
ATOM 1331 O O . GLY A 1 178 ? 4.729 -6.143 -4.608 1.00 97.19 178 GLY A O 1
ATOM 1332 N N . LEU A 1 179 ? 4.642 -5.262 -2.538 1.00 97.62 179 LEU A N 1
ATOM 1333 C CA . LEU A 1 179 ? 3.775 -4.136 -2.894 1.00 97.62 179 LEU A CA 1
ATOM 1334 C C . LEU A 1 179 ? 4.492 -2.800 -2.715 1.00 97.62 179 LEU A C 1
ATOM 1336 O O . LEU A 1 179 ? 5.181 -2.579 -1.720 1.00 97.62 179 LEU A O 1
ATOM 1340 N N . LEU A 1 180 ? 4.259 -1.879 -3.644 1.00 96.00 180 LEU A N 1
ATOM 1341 C CA . LEU A 1 180 ? 4.577 -0.465 -3.485 1.00 96.00 180 LEU A CA 1
ATOM 1342 C C . LEU A 1 180 ? 3.296 0.362 -3.545 1.00 96.00 180 LEU A C 1
ATOM 1344 O O . LEU A 1 180 ? 2.328 -0.006 -4.210 1.00 96.00 180 LEU A O 1
ATOM 1348 N N . ARG A 1 181 ? 3.312 1.501 -2.845 1.00 93.44 181 ARG A N 1
ATOM 1349 C CA . ARG A 1 181 ? 2.195 2.451 -2.775 1.00 93.44 181 ARG A CA 1
ATOM 1350 C C . ARG A 1 181 ? 0.872 1.783 -2.437 1.00 93.44 181 ARG A C 1
ATOM 1352 O O . ARG A 1 181 ? -0.088 1.874 -3.192 1.00 93.44 181 ARG A O 1
ATOM 1359 N N . THR A 1 182 ? 0.826 1.109 -1.301 1.00 95.25 182 THR A N 1
ATOM 1360 C CA . THR A 1 182 ? -0.390 0.449 -0.818 1.00 95.25 182 THR A CA 1
ATOM 1361 C C . THR A 1 182 ? -0.878 1.079 0.487 1.00 95.25 182 THR A C 1
ATOM 1363 O O . THR A 1 182 ? -0.190 1.909 1.089 1.00 95.25 182 THR A O 1
ATOM 1366 N N . ASP A 1 183 ? -2.091 0.738 0.908 1.00 94.50 183 ASP A N 1
ATOM 1367 C CA . ASP A 1 183 ? -2.615 1.030 2.242 1.00 94.50 183 ASP A CA 1
ATOM 1368 C C . ASP A 1 183 ? -2.411 -0.180 3.177 1.00 94.50 183 ASP A C 1
ATOM 1370 O O . ASP A 1 183 ? -1.401 -0.881 3.098 1.00 94.50 183 ASP A O 1
ATOM 1374 N N . LEU A 1 184 ? -3.366 -0.444 4.076 1.00 96.88 184 LEU A N 1
ATOM 1375 C CA . LEU A 1 184 ? -3.353 -1.614 4.954 1.00 96.88 184 LEU A CA 1
ATOM 1376 C C . LEU A 1 184 ? -3.390 -2.949 4.196 1.00 96.88 184 LEU A C 1
ATOM 1378 O O . LEU A 1 184 ? -3.018 -3.967 4.774 1.00 96.88 184 LEU A O 1
ATOM 1382 N N . ALA A 1 185 ? -3.740 -2.960 2.906 1.00 97.25 185 ALA A N 1
ATOM 1383 C CA . ALA A 1 185 ? -3.562 -4.130 2.050 1.00 97.25 185 ALA A CA 1
ATOM 1384 C C . ALA A 1 185 ? -2.101 -4.599 1.985 1.00 97.25 185 ALA A C 1
ATOM 1386 O O . ALA A 1 185 ? -1.836 -5.766 1.710 1.00 97.25 185 ALA A O 1
ATOM 1387 N N . GLY A 1 186 ? -1.149 -3.713 2.285 1.00 97.25 186 GLY A N 1
ATOM 1388 C CA . GLY A 1 186 ? 0.243 -4.077 2.503 1.00 97.25 186 GLY A CA 1
ATOM 1389 C C . GLY A 1 186 ? 0.465 -5.087 3.626 1.00 97.25 186 GLY A C 1
ATOM 1390 O O . GLY A 1 186 ? 1.260 -6.012 3.477 1.00 97.25 186 GLY A O 1
ATOM 1391 N N . LEU A 1 187 ? -0.271 -4.956 4.730 1.00 97.81 187 LEU A N 1
ATOM 1392 C CA . LEU A 1 187 ? -0.196 -5.893 5.852 1.00 97.81 187 LEU A CA 1
ATOM 1393 C C . LEU A 1 187 ? -0.859 -7.229 5.508 1.00 97.81 187 LEU A C 1
ATOM 1395 O O . LEU A 1 187 ? -0.304 -8.281 5.820 1.00 97.81 187 LEU A O 1
ATOM 1399 N N . ASP A 1 188 ? -1.985 -7.199 4.788 1.00 98.19 188 ASP A N 1
ATOM 1400 C CA . ASP A 1 188 ? -2.601 -8.415 4.242 1.00 98.19 188 ASP A CA 1
ATOM 1401 C C . ASP A 1 188 ? -1.629 -9.153 3.311 1.00 98.19 188 ASP A C 1
ATOM 1403 O O . ASP A 1 188 ? -1.424 -10.361 3.427 1.00 98.19 188 ASP A O 1
ATOM 1407 N N . ALA A 1 189 ? -0.946 -8.418 2.435 1.00 97.88 189 ALA A N 1
ATOM 1408 C CA . ALA A 1 189 ? 0.047 -8.982 1.538 1.00 97.88 189 ALA A CA 1
ATOM 1409 C C . ALA A 1 189 ? 1.219 -9.634 2.294 1.00 97.88 189 ALA A C 1
ATOM 1411 O O . ALA A 1 189 ? 1.582 -10.774 1.987 1.00 97.88 189 ALA A O 1
ATOM 1412 N N . LEU A 1 190 ? 1.768 -8.967 3.318 1.00 96.75 190 LEU A N 1
ATOM 1413 C CA . LEU A 1 190 ? 2.826 -9.513 4.181 1.00 96.75 190 LEU A CA 1
ATOM 1414 C C . LEU A 1 190 ? 2.375 -10.774 4.934 1.00 96.75 190 LEU A C 1
ATOM 1416 O O . LEU A 1 190 ? 3.133 -11.743 5.041 1.00 96.75 190 LEU A O 1
ATOM 1420 N N . ALA A 1 191 ? 1.126 -10.800 5.407 1.00 97.62 191 ALA A N 1
ATOM 1421 C CA . ALA A 1 191 ? 0.542 -11.983 6.032 1.00 97.62 191 ALA A CA 1
ATOM 1422 C C . ALA A 1 191 ? 0.437 -13.163 5.048 1.00 97.62 191 ALA A C 1
ATOM 1424 O O . ALA A 1 191 ? 0.532 -14.327 5.444 1.00 97.62 191 ALA A O 1
ATOM 1425 N N . HIS A 1 192 ? 0.268 -12.886 3.753 1.00 97.19 192 HIS A N 1
ATOM 1426 C CA . HIS A 1 192 ? 0.011 -13.903 2.737 1.00 97.19 192 HIS A CA 1
ATOM 1427 C C . HIS A 1 192 ? 1.215 -14.343 1.898 1.00 97.19 192 HIS A C 1
ATOM 1429 O O . HIS A 1 192 ? 1.103 -15.391 1.249 1.00 97.19 192 HIS A O 1
ATOM 1435 N N . GLY A 1 193 ? 2.357 -13.660 1.988 1.00 94.25 193 GLY A N 1
ATOM 1436 C CA . GLY A 1 193 ? 3.619 -14.106 1.387 1.00 94.25 193 GLY A CA 1
ATOM 1437 C C . GLY A 1 193 ? 4.432 -13.032 0.671 1.00 94.25 193 GLY A C 1
ATOM 1438 O O . GLY A 1 193 ? 5.478 -13.374 0.123 1.00 94.25 193 GLY A O 1
ATOM 1439 N N . ALA A 1 194 ? 3.987 -11.771 0.684 1.00 96.94 194 ALA A N 1
ATOM 1440 C CA . ALA A 1 194 ? 4.753 -10.682 0.097 1.00 96.94 194 ALA A CA 1
ATOM 1441 C C . ALA A 1 194 ? 6.132 -10.559 0.758 1.00 96.94 194 ALA A C 1
ATOM 1443 O O . ALA A 1 194 ? 6.244 -10.637 1.982 1.00 96.94 194 ALA A O 1
ATOM 1444 N N . VAL A 1 195 ? 7.169 -10.333 -0.051 1.00 94.38 195 VAL A N 1
ATOM 1445 C CA . VAL A 1 195 ? 8.546 -10.177 0.455 1.00 94.38 195 VAL A CA 1
ATOM 1446 C C . VAL A 1 195 ? 8.805 -8.804 1.078 1.00 94.38 195 VAL A C 1
ATOM 1448 O O . VAL A 1 195 ? 9.676 -8.673 1.926 1.00 94.38 195 VAL A O 1
ATOM 1451 N N . PHE A 1 196 ? 8.036 -7.789 0.684 1.00 94.12 196 PHE A N 1
ATOM 1452 C CA . PHE A 1 196 ? 8.003 -6.469 1.309 1.00 94.12 196 PHE A CA 1
ATOM 1453 C C . PHE A 1 196 ? 6.667 -5.784 1.001 1.00 94.12 196 PHE A C 1
ATOM 1455 O O . PHE A 1 196 ? 5.926 -6.186 0.096 1.00 94.12 196 PHE A O 1
ATOM 1462 N N . SER A 1 197 ? 6.379 -4.704 1.723 1.00 95.62 197 SER A N 1
ATOM 1463 C CA . SER A 1 197 ? 5.271 -3.809 1.406 1.00 95.62 197 SER A CA 1
ATOM 1464 C C . SER A 1 197 ? 5.590 -2.370 1.809 1.00 95.62 197 SER A C 1
ATOM 1466 O O . SER A 1 197 ? 5.902 -2.116 2.969 1.00 95.62 197 SER A O 1
ATOM 1468 N N . ALA A 1 198 ? 5.434 -1.416 0.887 1.00 94.94 198 ALA A N 1
ATOM 1469 C CA . ALA A 1 198 ? 5.543 0.012 1.183 1.00 94.94 198 ALA A CA 1
ATOM 1470 C C . ALA A 1 198 ? 4.158 0.653 1.356 1.00 94.94 198 ALA A C 1
ATOM 1472 O O . ALA A 1 198 ? 3.425 0.877 0.385 1.00 94.94 198 ALA A O 1
ATOM 1473 N N . ILE A 1 199 ? 3.815 0.964 2.609 1.00 95.25 199 ILE A N 1
ATOM 1474 C CA . ILE A 1 199 ? 2.549 1.603 2.981 1.00 95.25 199 ILE A CA 1
ATOM 1475 C C . ILE A 1 199 ? 2.689 3.122 2.870 1.00 95.25 199 ILE A C 1
ATOM 1477 O O . ILE A 1 199 ? 3.550 3.735 3.501 1.00 95.25 199 ILE A O 1
ATOM 1481 N N . GLY A 1 200 ? 1.821 3.747 2.076 1.00 92.88 200 GLY A N 1
ATOM 1482 C CA . GLY A 1 200 ? 1.836 5.190 1.870 1.00 92.88 200 GLY A CA 1
ATOM 1483 C C . GLY A 1 200 ? 1.450 5.962 3.132 1.00 92.88 200 GLY A C 1
ATOM 1484 O O . GLY A 1 200 ? 0.375 5.755 3.701 1.00 92.88 200 GLY A O 1
ATOM 1485 N N . VAL A 1 201 ? 2.280 6.926 3.536 1.00 88.12 201 VAL A N 1
ATOM 1486 C CA . VAL A 1 201 ? 1.974 7.807 4.678 1.00 88.12 201 VAL A CA 1
ATOM 1487 C C . VAL A 1 201 ? 0.754 8.685 4.398 1.00 88.12 201 VAL A C 1
ATOM 1489 O O . VAL A 1 201 ? -0.121 8.809 5.250 1.00 88.12 201 VAL A O 1
ATOM 1492 N N . GLN A 1 202 ? 0.610 9.151 3.154 1.00 85.94 202 GLN A N 1
ATOM 1493 C CA . GLN A 1 202 ? -0.489 9.998 2.689 1.00 85.94 202 GLN A CA 1
ATOM 1494 C C . GLN A 1 202 ? -1.425 9.257 1.739 1.00 85.94 202 GLN A C 1
ATOM 1496 O O . GLN A 1 202 ? -1.018 8.345 1.025 1.00 85.94 202 GLN A O 1
ATOM 1501 N N . THR A 1 203 ? -2.680 9.704 1.657 1.00 84.06 203 THR A N 1
ATOM 1502 C CA . THR A 1 203 ? -3.715 9.093 0.805 1.00 84.06 203 THR A CA 1
ATOM 1503 C C . THR A 1 203 ? -3.296 8.953 -0.664 1.00 84.06 203 THR A C 1
ATOM 1505 O O . THR A 1 203 ? -3.588 7.935 -1.282 1.00 84.06 203 THR A O 1
ATOM 1508 N N . SER A 1 204 ? -2.581 9.933 -1.228 1.00 84.00 204 SER A N 1
ATOM 1509 C CA . SER A 1 204 ? -2.083 9.889 -2.615 1.00 84.00 204 SER A CA 1
ATOM 1510 C C . SER A 1 204 ? -0.951 8.881 -2.841 1.00 84.00 204 SER A C 1
ATOM 1512 O O . SER A 1 204 ? -0.643 8.555 -3.984 1.00 84.00 204 SER A O 1
ATOM 1514 N N . MET A 1 205 ? -0.322 8.393 -1.773 1.00 88.81 205 MET A N 1
ATOM 1515 C CA . MET A 1 205 ? 0.780 7.429 -1.813 1.00 88.81 205 MET A CA 1
ATOM 1516 C C . MET A 1 205 ? 0.309 5.994 -1.535 1.00 88.81 205 MET A C 1
ATOM 1518 O O . MET A 1 205 ? 1.133 5.093 -1.498 1.00 88.81 205 MET A O 1
ATOM 1522 N N . ARG A 1 206 ? -0.995 5.769 -1.320 1.00 89.62 206 ARG A N 1
ATOM 1523 C CA . ARG A 1 206 ? -1.576 4.469 -0.926 1.00 89.62 206 ARG A CA 1
ATOM 1524 C C . ARG A 1 206 ? -2.201 3.664 -2.076 1.00 89.62 206 ARG A C 1
ATOM 1526 O O . ARG A 1 206 ? -2.834 2.644 -1.838 1.00 89.62 206 ARG A O 1
ATOM 1533 N N . HIS A 1 207 ? -2.079 4.163 -3.298 1.00 90.81 207 HIS A N 1
ATOM 1534 C CA . HIS A 1 207 ? -2.329 3.462 -4.562 1.00 90.81 207 HIS A CA 1
ATOM 1535 C C . HIS A 1 207 ? -1.595 4.227 -5.669 1.00 90.81 207 HIS A C 1
ATOM 1537 O O . HIS A 1 207 ? -1.235 5.400 -5.496 1.00 90.81 207 HIS A O 1
ATOM 1543 N N . GLY A 1 208 ? -1.371 3.580 -6.810 1.00 90.25 208 GLY A N 1
ATOM 1544 C CA . GLY A 1 208 ? -1.006 4.289 -8.033 1.00 90.25 208 GLY A CA 1
ATOM 1545 C C . GLY A 1 208 ? -2.239 4.929 -8.670 1.00 90.25 208 GLY A C 1
ATOM 1546 O O . GLY A 1 208 ? -3.366 4.481 -8.458 1.00 90.25 208 GLY A O 1
ATOM 1547 N N . ARG A 1 209 ? -2.050 5.974 -9.473 1.00 89.31 209 ARG A N 1
ATOM 1548 C CA . ARG A 1 209 ? -3.125 6.529 -10.303 1.00 89.31 209 ARG A CA 1
ATOM 1549 C C . ARG A 1 209 ? -2.796 6.288 -11.768 1.00 89.31 209 ARG A C 1
ATOM 1551 O O . ARG A 1 209 ? -1.662 6.565 -12.154 1.00 89.31 209 ARG A O 1
ATOM 1558 N N . PRO A 1 210 ? -3.754 5.805 -12.576 1.00 89.81 210 PRO A N 1
ATOM 1559 C CA . PRO A 1 210 ? -3.573 5.760 -14.018 1.00 89.81 210 PRO A CA 1
ATOM 1560 C C . PRO A 1 210 ? -3.226 7.159 -14.554 1.00 89.81 210 PRO A C 1
ATOM 1562 O O . PRO A 1 210 ? -3.823 8.133 -14.079 1.00 89.81 210 PRO A O 1
ATOM 1565 N N . PRO A 1 211 ? -2.337 7.278 -15.556 1.00 88.06 211 PRO A N 1
ATOM 1566 C CA . PRO A 1 211 ? -2.125 8.529 -16.268 1.00 88.06 211 PRO A CA 1
ATOM 1567 C C . PRO A 1 211 ? -3.457 9.027 -16.834 1.00 88.06 211 PRO A C 1
ATOM 1569 O O . PRO A 1 211 ? -4.120 8.319 -17.604 1.00 88.06 211 PRO A O 1
ATOM 1572 N N . SER A 1 212 ? -3.870 10.220 -16.413 1.00 73.19 212 SER A N 1
ATOM 1573 C CA . SER A 1 212 ? -5.082 10.891 -16.881 1.00 73.19 212 SER A CA 1
ATOM 1574 C C . SER A 1 212 ? -4.750 11.952 -17.925 1.00 73.19 212 SER A C 1
ATOM 1576 O O . SER A 1 212 ? -3.795 12.701 -17.728 1.00 73.19 212 SER A O 1
ATOM 1578 N N . ASP A 1 213 ? -5.621 12.125 -18.920 1.00 47.97 213 ASP A N 1
ATOM 1579 C CA . ASP A 1 213 ? -5.543 13.232 -19.889 1.00 47.97 213 ASP A CA 1
ATOM 1580 C C . ASP A 1 213 ? -6.092 14.571 -19.344 1.00 47.97 213 ASP A C 1
ATOM 1582 O O . ASP A 1 213 ? -6.170 15.557 -20.073 1.00 47.97 213 ASP A O 1
ATOM 1586 N N . GLY A 1 214 ? -6.486 14.660 -18.065 1.00 38.38 214 GLY A N 1
ATOM 1587 C CA . GLY A 1 214 ? -7.015 15.911 -17.526 1.00 38.38 214 GLY A CA 1
ATOM 1588 C C . GLY A 1 214 ? -7.340 15.910 -16.035 1.00 38.38 214 GLY A C 1
ATOM 1589 O O . GLY A 1 214 ? -7.948 14.980 -15.507 1.00 38.38 214 GLY A O 1
ATOM 1590 N N . GLY A 1 215 ? -6.978 17.023 -15.394 1.00 46.44 215 GLY A N 1
ATOM 1591 C CA . GLY A 1 215 ? -7.374 17.414 -14.044 1.00 46.44 215 GLY A CA 1
ATOM 1592 C C . GLY A 1 215 ? -6.181 17.577 -13.097 1.00 46.44 215 GLY A C 1
ATOM 1593 O O . GLY A 1 215 ? -5.493 16.590 -12.831 1.00 46.44 215 GLY A O 1
ATOM 1594 N N . PRO A 1 216 ? -5.916 18.782 -12.551 1.00 49.28 216 PRO A N 1
ATOM 1595 C CA . PRO A 1 216 ? -4.917 18.924 -11.501 1.00 49.28 216 PRO A CA 1
ATOM 1596 C C . PRO A 1 216 ? -5.297 18.033 -10.307 1.00 49.28 216 PRO A C 1
ATOM 1598 O O . PRO A 1 216 ? -6.488 17.867 -10.013 1.00 49.28 216 PRO A O 1
ATOM 1601 N N . PRO A 1 217 ? -4.313 17.447 -9.601 1.00 54.41 217 PRO A N 1
ATOM 1602 C CA . PRO A 1 217 ? -4.594 16.707 -8.382 1.00 54.41 217 PRO A CA 1
ATOM 1603 C C . PRO A 1 217 ? -5.384 17.601 -7.409 1.00 54.41 217 PRO A C 1
ATOM 1605 O O . PRO A 1 217 ? -5.159 18.815 -7.386 1.00 54.41 217 PRO A O 1
ATOM 1608 N N . PRO A 1 218 ? -6.303 17.033 -6.604 1.00 54.22 218 PRO A N 1
ATOM 1609 C CA . PRO A 1 218 ? -7.058 17.799 -5.620 1.00 54.22 218 PRO A CA 1
ATOM 1610 C C . PRO A 1 218 ? -6.122 18.676 -4.785 1.00 54.22 218 PRO A C 1
ATOM 1612 O O . PRO A 1 218 ? -5.130 18.187 -4.240 1.00 54.22 218 PRO A O 1
ATOM 1615 N N . THR A 1 219 ? -6.422 19.970 -4.703 1.00 54.22 219 THR A N 1
ATOM 1616 C CA . THR A 1 219 ? -5.616 20.923 -3.942 1.00 54.22 219 THR A CA 1
ATOM 1617 C C . THR A 1 219 ? -5.937 20.816 -2.448 1.00 54.22 219 THR A C 1
ATOM 1619 O O . THR A 1 219 ? -7.090 20.662 -2.043 1.00 54.22 219 THR A O 1
ATOM 1622 N N . GLY A 1 220 ? -4.892 20.885 -1.618 1.00 63.44 220 GLY A N 1
ATOM 1623 C CA . GLY A 1 220 ? -4.991 20.865 -0.156 1.00 63.44 220 GLY A CA 1
ATOM 1624 C C . GLY A 1 220 ? -4.750 19.485 0.460 1.00 63.44 220 GLY A C 1
ATOM 1625 O O . GLY A 1 220 ? -5.530 18.548 0.281 1.00 63.44 220 GLY A O 1
ATOM 1626 N N . ARG A 1 221 ? -3.666 19.370 1.236 1.00 75.50 221 ARG A N 1
ATOM 1627 C CA . ARG A 1 221 ? -3.442 18.217 2.116 1.00 75.50 221 ARG A CA 1
ATOM 1628 C C . ARG A 1 221 ? -4.423 18.308 3.282 1.00 75.50 221 ARG A C 1
ATOM 1630 O O . ARG A 1 221 ? -4.602 19.386 3.834 1.00 75.50 221 ARG A O 1
ATOM 1637 N N . ARG A 1 222 ? -5.051 17.188 3.637 1.00 86.81 222 ARG A N 1
ATOM 1638 C CA . ARG A 1 222 ? -5.979 17.104 4.771 1.00 86.81 222 ARG A CA 1
ATOM 1639 C C . ARG A 1 222 ? -5.523 16.037 5.742 1.00 86.81 222 ARG A C 1
ATOM 1641 O O . ARG A 1 222 ? -5.133 14.949 5.302 1.00 86.81 222 ARG A O 1
ATOM 1648 N N . ALA A 1 223 ? -5.614 16.332 7.032 1.00 91.44 223 ALA A N 1
ATOM 1649 C CA . ALA A 1 223 ? -5.288 15.390 8.083 1.00 91.44 223 ALA A CA 1
ATOM 1650 C C . ALA A 1 223 ? -6.236 14.189 7.984 1.00 91.44 223 ALA A C 1
ATOM 1652 O O . ALA A 1 223 ? -7.460 14.286 8.124 1.00 91.44 223 ALA A O 1
ATOM 1653 N N . THR A 1 224 ? -5.648 13.039 7.666 1.00 94.69 224 THR A N 1
ATOM 1654 C CA . THR A 1 224 ? -6.350 11.765 7.547 1.00 94.69 224 THR A CA 1
ATOM 1655 C C . THR A 1 224 ? -5.718 10.799 8.529 1.00 94.69 224 THR A C 1
ATOM 1657 O O . THR A 1 224 ? -4.524 10.520 8.437 1.00 94.69 224 THR A O 1
ATOM 1660 N N . VAL A 1 225 ? -6.518 10.276 9.450 1.00 96.06 225 VAL A N 1
ATOM 1661 C CA . VAL A 1 225 ? -6.059 9.446 10.563 1.00 96.06 225 VAL A CA 1
ATOM 1662 C C . VAL A 1 225 ? -6.582 8.025 10.450 1.00 96.06 225 VAL A C 1
ATOM 1664 O O . VAL A 1 225 ? -7.730 7.798 10.073 1.00 96.06 225 VAL A O 1
ATOM 1667 N N . LEU A 1 226 ? -5.735 7.062 10.786 1.00 97.50 226 LEU A N 1
ATOM 1668 C CA . LEU A 1 226 ? -6.086 5.664 10.944 1.00 97.50 226 LEU A CA 1
ATOM 1669 C C . LEU A 1 226 ? -6.792 5.494 12.283 1.00 97.50 226 LEU A C 1
ATOM 1671 O O . LEU A 1 226 ? -6.202 5.747 13.333 1.00 97.50 226 LEU A O 1
ATOM 1675 N N . HIS A 1 227 ? -8.046 5.062 12.249 1.00 97.75 227 HIS A N 1
ATOM 1676 C CA . HIS A 1 227 ? -8.780 4.675 13.442 1.00 97.75 227 HIS A CA 1
ATOM 1677 C C . HIS A 1 227 ? -8.396 3.235 13.818 1.00 97.75 227 HIS A C 1
ATOM 1679 O O . HIS A 1 227 ? -8.797 2.318 13.097 1.00 97.75 227 HIS A O 1
ATOM 1685 N N . PRO A 1 228 ? -7.662 2.991 14.924 1.00 97.06 228 PRO A N 1
ATOM 1686 C CA . PRO A 1 228 ? -7.057 1.681 15.188 1.00 97.06 228 PRO A CA 1
ATOM 1687 C C . PRO A 1 228 ? -8.085 0.551 15.285 1.00 97.06 228 PRO A C 1
ATOM 1689 O O . PRO A 1 228 ? -7.950 -0.458 14.607 1.00 97.06 228 PRO A O 1
ATOM 1692 N N . GLN A 1 229 ? -9.168 0.766 16.042 1.00 97.25 229 GLN A N 1
ATOM 1693 C CA . GLN A 1 229 ? -10.228 -0.236 16.229 1.00 97.25 229 GLN A CA 1
ATOM 1694 C C . GLN A 1 229 ? -11.025 -0.526 14.952 1.00 97.25 229 GLN A C 1
ATOM 1696 O O . GLN A 1 229 ? -11.592 -1.598 14.822 1.00 97.25 229 GLN A O 1
ATOM 1701 N N . LEU A 1 230 ? -11.094 0.422 14.012 1.00 97.94 230 LEU A N 1
ATOM 1702 C CA . LEU A 1 230 ? -11.861 0.254 12.775 1.00 97.94 230 LEU A CA 1
ATOM 1703 C C . LEU A 1 230 ? -10.963 -0.152 11.602 1.00 97.94 230 LEU A C 1
ATOM 1705 O O . LEU A 1 230 ? -11.475 -0.412 10.521 1.00 97.94 230 LEU A O 1
ATOM 1709 N N . MET A 1 231 ? -9.635 -0.160 11.777 1.00 97.69 231 MET A N 1
ATOM 1710 C CA . MET A 1 231 ? -8.653 -0.394 10.710 1.00 97.69 231 MET A CA 1
ATOM 1711 C C . MET A 1 231 ? -8.980 0.380 9.422 1.00 97.69 231 MET A C 1
ATOM 1713 O O . MET A 1 231 ? -8.909 -0.143 8.312 1.00 97.69 231 MET A O 1
ATOM 1717 N N . ARG A 1 232 ? -9.384 1.645 9.575 1.00 96.12 232 ARG A N 1
ATOM 1718 C CA . ARG A 1 232 ? -9.838 2.489 8.468 1.00 96.12 232 ARG A CA 1
ATOM 1719 C C . ARG A 1 232 ? -9.384 3.926 8.648 1.00 96.12 232 ARG A C 1
ATOM 1721 O O . ARG A 1 232 ? -9.325 4.449 9.761 1.00 96.12 232 ARG A O 1
ATOM 1728 N N . TYR A 1 233 ? -9.067 4.563 7.529 1.00 95.44 233 TYR A N 1
ATOM 1729 C CA . TYR A 1 233 ? -8.677 5.962 7.486 1.00 95.44 233 TYR A CA 1
ATOM 1730 C C . TYR A 1 233 ? -9.894 6.883 7.400 1.00 95.44 233 TYR A C 1
ATOM 1732 O O . TYR A 1 233 ? -10.784 6.677 6.573 1.00 95.44 233 TYR A O 1
ATOM 1740 N N . PHE A 1 234 ? -9.892 7.941 8.206 1.00 95.19 234 PHE A N 1
ATOM 1741 C CA . PHE A 1 234 ? -10.931 8.966 8.229 1.00 95.19 234 PHE A CA 1
ATOM 1742 C C . PHE A 1 234 ? -10.312 10.357 8.211 1.00 95.19 234 PHE A C 1
ATOM 1744 O O . PHE A 1 234 ? -9.232 10.577 8.755 1.00 95.19 234 PHE A O 1
ATOM 1751 N N . ARG A 1 235 ? -11.019 11.323 7.623 1.00 93.75 235 ARG A N 1
ATOM 1752 C CA . ARG A 1 235 ? -10.705 12.735 7.863 1.00 93.75 235 ARG A CA 1
ATOM 1753 C C . ARG A 1 235 ? -11.063 13.077 9.305 1.00 93.75 235 ARG A C 1
ATOM 1755 O O . ARG A 1 235 ? -12.098 12.618 9.794 1.00 93.75 235 ARG A O 1
ATOM 1762 N N . CYS A 1 236 ? -10.271 13.925 9.956 1.00 92.94 236 CYS A N 1
ATOM 1763 C CA . CYS A 1 236 ? -10.588 14.376 11.315 1.00 92.94 236 CYS A CA 1
ATOM 1764 C C . CYS A 1 236 ? -11.954 15.078 11.383 1.00 92.94 236 CYS A C 1
ATOM 1766 O O . CYS A 1 236 ? -12.712 14.839 12.318 1.00 92.94 236 CYS A O 1
ATOM 1768 N N . SER A 1 237 ? -12.330 15.837 10.349 1.00 91.25 237 SER A N 1
ATOM 1769 C CA . SER A 1 237 ? -13.667 16.439 10.236 1.00 91.25 237 SER A CA 1
ATOM 1770 C C . SER A 1 237 ? -14.801 15.411 10.213 1.00 91.25 237 SER A C 1
ATOM 1772 O O . SER A 1 237 ? -15.811 15.614 10.877 1.00 91.25 237 SER A O 1
ATOM 1774 N N . THR A 1 238 ? -14.619 14.275 9.531 1.00 93.81 238 THR A N 1
ATOM 1775 C CA . THR A 1 238 ? -15.597 13.174 9.540 1.00 93.81 238 THR A CA 1
ATOM 1776 C C . THR A 1 238 ? -15.745 12.569 10.935 1.00 93.81 238 THR A C 1
ATOM 1778 O O . THR A 1 238 ? -16.858 12.260 11.349 1.00 93.81 238 THR A O 1
ATOM 1781 N N . LEU A 1 239 ? -14.647 12.415 11.684 1.00 95.12 239 LEU A N 1
ATOM 1782 C CA . LEU A 1 239 ? -14.721 11.916 13.059 1.00 95.12 239 LEU A CA 1
ATOM 1783 C C . LEU A 1 239 ? -15.467 12.900 13.969 1.00 95.12 239 LEU A C 1
ATOM 1785 O O . LEU A 1 239 ? -16.346 12.478 14.715 1.00 95.12 239 LEU A O 1
ATOM 1789 N N . HIS A 1 240 ? -15.179 14.199 13.875 1.00 94.19 240 HIS A N 1
ATOM 1790 C CA . HIS A 1 240 ? -15.898 15.222 14.644 1.00 94.19 240 HIS A CA 1
ATOM 1791 C C . HIS A 1 240 ? -17.393 15.249 14.336 1.00 94.19 240 HIS A C 1
ATOM 1793 O O . HIS A 1 240 ? -18.204 15.319 15.252 1.00 94.19 240 HIS A O 1
ATOM 1799 N N . GLU A 1 241 ? -17.775 15.139 13.065 1.00 94.38 241 GLU A N 1
ATOM 1800 C CA . GLU A 1 241 ? -19.182 15.094 12.654 1.00 94.38 241 GLU A CA 1
ATOM 1801 C C . GLU A 1 241 ? -19.912 13.853 13.196 1.00 94.38 241 GLU A C 1
ATOM 1803 O O . GLU A 1 241 ? -21.051 13.928 13.671 1.00 94.38 241 GLU A O 1
ATOM 1808 N N . VAL A 1 242 ? -19.256 12.692 13.128 1.00 94.06 242 VAL A N 1
ATOM 1809 C CA . VAL A 1 242 ? -19.857 11.419 13.530 1.00 94.06 242 VAL A CA 1
ATOM 1810 C C . VAL A 1 242 ? -20.004 11.317 15.047 1.00 94.06 242 VAL A C 1
ATOM 1812 O O . VAL A 1 242 ? -21.094 10.971 15.511 1.00 94.06 242 VAL A O 1
ATOM 1815 N N . TYR A 1 243 ? -18.939 11.622 15.796 1.00 94.69 243 TYR A N 1
ATOM 1816 C CA . TYR A 1 243 ? -18.912 11.525 17.259 1.00 94.69 243 TYR A CA 1
ATOM 1817 C C . TYR A 1 243 ? -19.577 12.729 17.945 1.00 94.69 243 TYR A C 1
ATOM 1819 O O . TYR A 1 243 ? -20.163 12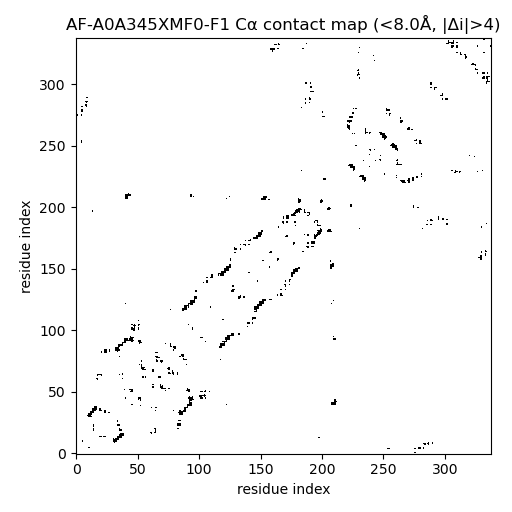.587 19.020 1.00 94.69 243 TYR A O 1
ATOM 1827 N N . GLY A 1 244 ? -19.541 13.912 17.323 1.00 91.50 244 GLY A N 1
ATOM 1828 C CA . GLY A 1 244 ? -20.191 15.122 17.819 1.00 91.50 244 GLY A CA 1
ATOM 1829 C C . GLY A 1 244 ? -19.811 15.453 19.264 1.00 91.50 244 GLY A C 1
ATOM 1830 O O . GLY A 1 244 ? -18.641 15.415 19.644 1.00 91.50 244 GLY A O 1
ATOM 1831 N N . ALA A 1 245 ? -20.821 15.741 20.088 1.00 89.00 245 ALA A N 1
ATOM 1832 C CA . ALA A 1 245 ? -20.645 16.113 21.493 1.00 89.00 245 ALA A CA 1
ATOM 1833 C C . ALA A 1 245 ? -20.026 15.009 22.372 1.00 89.00 245 ALA A C 1
ATOM 1835 O O . ALA A 1 245 ? -19.544 15.317 23.458 1.00 89.00 245 ALA A O 1
ATOM 1836 N N . GLN A 1 246 ? -20.018 13.745 21.928 1.00 89.25 246 GLN A N 1
ATOM 1837 C CA . GLN A 1 246 ? -19.355 12.662 22.667 1.00 89.25 246 GLN A CA 1
ATOM 1838 C C . GLN A 1 246 ? -17.824 12.766 22.606 1.00 89.25 246 GLN A C 1
ATOM 1840 O O . GLN A 1 246 ? -17.139 12.166 23.429 1.00 89.25 246 GLN A O 1
ATOM 1845 N N . GLY A 1 247 ? -17.291 13.542 21.655 1.00 92.06 247 GLY A N 1
ATOM 1846 C CA . GLY A 1 247 ? -15.860 13.646 21.402 1.00 92.06 247 GLY A CA 1
ATOM 1847 C C . GLY A 1 247 ? -15.309 12.435 20.646 1.00 92.06 247 GLY A C 1
ATOM 1848 O O . GLY A 1 247 ? -15.807 11.315 20.735 1.00 92.06 247 GLY A O 1
ATOM 1849 N N . THR A 1 248 ? -14.264 12.662 19.854 1.00 94.94 248 THR A N 1
ATOM 1850 C CA . THR A 1 248 ? -13.578 11.577 19.139 1.00 94.94 248 THR A CA 1
ATOM 1851 C C . THR A 1 248 ? -12.812 10.678 20.113 1.00 94.94 248 THR A C 1
ATOM 1853 O O . THR A 1 248 ? -12.260 11.203 21.084 1.00 94.94 248 THR A O 1
ATOM 1856 N N . PRO A 1 249 ? -12.668 9.372 19.833 1.00 95.38 249 PRO A N 1
ATOM 1857 C CA . PRO A 1 249 ? -12.016 8.445 20.748 1.00 95.38 249 PRO A CA 1
ATOM 1858 C C . PRO A 1 249 ? -10.535 8.773 20.950 1.00 95.38 249 PRO A C 1
ATOM 1860 O O . PRO A 1 249 ? -9.868 9.345 20.081 1.00 95.38 249 PRO A O 1
ATOM 1863 N N . TYR A 1 250 ? -10.021 8.387 22.113 1.00 96.56 250 TYR A N 1
ATOM 1864 C CA . TYR A 1 250 ? -8.610 8.504 22.464 1.00 96.56 250 TYR A CA 1
ATOM 1865 C C . TYR A 1 250 ? -7.786 7.379 21.836 1.00 96.56 250 TYR A C 1
ATOM 1867 O O . TYR A 1 250 ? -8.278 6.270 21.629 1.00 96.56 250 TYR A O 1
ATOM 1875 N N . CYS A 1 251 ? -6.522 7.666 21.528 1.00 97.00 251 CYS A N 1
ATOM 1876 C CA . CYS A 1 251 ? -5.603 6.690 20.961 1.00 97.00 251 CYS A CA 1
ATOM 1877 C C . CYS A 1 251 ? -4.395 6.465 21.867 1.00 97.00 251 CYS A C 1
ATOM 1879 O O . CYS A 1 251 ? -3.713 7.410 22.253 1.00 97.00 251 CYS A O 1
ATOM 1881 N N . SER A 1 252 ? -4.105 5.196 22.143 1.00 95.75 252 SER A N 1
ATOM 1882 C CA . SER A 1 252 ? -2.983 4.742 22.966 1.00 95.75 252 SER A CA 1
ATOM 1883 C C . SER A 1 252 ? -1.732 4.373 22.161 1.00 95.75 252 SER A C 1
ATOM 1885 O O . SER A 1 252 ? -0.845 3.716 22.698 1.00 95.75 252 SER A O 1
ATOM 1887 N N . CYS A 1 253 ? -1.645 4.731 20.872 1.00 96.00 253 CYS A N 1
ATOM 1888 C CA . CYS A 1 253 ? -0.410 4.494 20.122 1.00 96.00 253 CYS A CA 1
ATOM 1889 C C . CYS A 1 253 ? 0.737 5.319 20.722 1.00 96.00 253 CYS A C 1
ATOM 1891 O O . CYS A 1 253 ? 0.505 6.371 21.324 1.00 96.00 253 CYS A O 1
ATOM 1893 N N . THR A 1 254 ? 1.970 4.868 20.503 1.00 94.25 254 THR A N 1
ATOM 1894 C CA . THR A 1 254 ? 3.189 5.479 21.064 1.00 94.25 254 THR A CA 1
ATOM 1895 C C . THR A 1 254 ? 3.334 6.965 20.735 1.00 94.25 254 THR A C 1
ATOM 1897 O O . THR A 1 254 ? 3.931 7.711 21.500 1.00 94.25 254 THR A O 1
ATOM 1900 N N . TYR A 1 255 ? 2.759 7.419 19.619 1.00 95.75 255 TYR A N 1
ATOM 1901 C CA . TYR A 1 255 ? 2.751 8.829 19.242 1.00 95.75 255 TYR A CA 1
ATOM 1902 C C . TYR A 1 255 ? 1.617 9.634 19.901 1.00 95.75 255 TYR A C 1
ATOM 1904 O O . TYR A 1 255 ? 1.783 10.809 20.243 1.00 95.75 255 TYR A O 1
ATOM 1912 N N . CYS A 1 256 ? 0.426 9.047 20.035 1.00 95.88 256 CYS A N 1
ATOM 1913 C CA . CYS A 1 256 ? -0.732 9.753 20.576 1.00 95.88 256 CYS A CA 1
ATOM 1914 C C . CYS A 1 256 ? -0.702 9.859 22.091 1.00 95.88 256 CYS A C 1
ATOM 1916 O O . CYS A 1 256 ? -1.138 10.898 22.581 1.00 95.88 256 CYS A O 1
ATOM 1918 N N . ASP A 1 257 ? -0.207 8.837 22.788 1.00 94.44 257 ASP A N 1
ATOM 1919 C CA . ASP A 1 257 ? -0.097 8.805 24.250 1.00 94.44 257 ASP A CA 1
ATOM 1920 C C . ASP A 1 257 ? -1.400 9.232 24.952 1.00 94.44 257 ASP A C 1
ATOM 1922 O O . ASP A 1 257 ? -1.476 10.206 25.695 1.00 94.44 257 ASP A O 1
ATOM 1926 N N . GLY A 1 258 ? -2.501 8.573 24.585 1.00 95.62 258 GLY A N 1
ATOM 1927 C CA . GLY A 1 258 ? -3.817 8.827 25.167 1.00 95.62 258 GLY A CA 1
ATOM 1928 C C . GLY A 1 258 ? -4.523 10.083 24.653 1.00 95.62 258 GLY A C 1
ATOM 1929 O O . GLY A 1 258 ? -5.574 10.423 25.180 1.00 95.62 258 GLY A O 1
ATOM 1930 N N . ARG A 1 259 ? -4.015 10.778 23.626 1.00 96.69 259 ARG A N 1
ATOM 1931 C CA . ARG A 1 259 ? -4.688 11.949 23.025 1.00 96.69 259 ARG A CA 1
ATOM 1932 C C . ARG A 1 259 ? -5.787 11.565 22.025 1.00 96.69 259 ARG A C 1
ATOM 1934 O O . ARG A 1 259 ? -5.744 10.511 21.390 1.00 96.69 259 ARG A O 1
ATOM 1941 N N . ALA A 1 260 ? -6.769 12.454 21.857 1.00 96.50 260 ALA A N 1
ATOM 1942 C CA . ALA A 1 260 ? -7.937 12.250 20.994 1.00 96.50 260 ALA A CA 1
ATOM 1943 C C . ALA A 1 260 ? -7.572 12.154 19.498 1.00 96.50 260 ALA A C 1
ATOM 1945 O O . ALA A 1 260 ? -6.694 12.882 19.019 1.00 96.50 260 ALA A O 1
ATOM 1946 N N . LEU A 1 261 ? -8.266 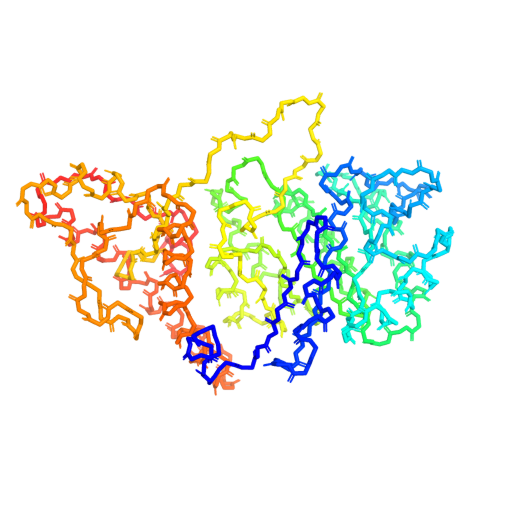11.291 18.745 1.00 95.88 261 LEU A N 1
ATOM 1947 C CA . LEU A 1 261 ? -8.057 11.094 17.301 1.00 95.88 261 LEU A CA 1
ATOM 1948 C C . LEU A 1 261 ? -8.499 12.287 16.440 1.00 95.88 261 LEU A C 1
ATOM 1950 O O . LEU A 1 261 ? -7.984 12.474 15.341 1.00 95.88 261 LEU A O 1
ATOM 1954 N N . GLY A 1 262 ? -9.433 13.107 16.919 1.00 94.50 262 GLY A N 1
ATOM 1955 C CA . GLY A 1 262 ? -9.925 14.287 16.206 1.00 94.50 262 GLY A CA 1
ATOM 1956 C C . GLY A 1 262 ? -9.013 15.512 16.290 1.00 94.50 262 GLY A C 1
ATOM 1957 O O . GLY A 1 262 ? -9.318 16.525 15.674 1.00 94.50 262 GLY A O 1
ATOM 1958 N N . ARG A 1 263 ? -7.912 15.466 17.047 1.00 95.19 263 ARG A N 1
ATOM 1959 C CA . ARG A 1 263 ? -7.117 16.667 17.364 1.00 95.19 263 ARG A CA 1
ATOM 1960 C C . ARG A 1 263 ? -6.313 17.255 16.199 1.00 95.19 263 ARG A C 1
ATOM 1962 O O . ARG A 1 263 ? -5.776 18.342 16.344 1.00 95.19 263 ARG A O 1
ATOM 1969 N N . PHE A 1 264 ? -6.127 16.506 15.114 1.00 95.19 264 PHE A N 1
ATOM 1970 C CA . PHE A 1 264 ? -5.230 16.919 14.038 1.00 95.19 264 PHE A CA 1
ATOM 1971 C C . PHE A 1 264 ? -5.904 17.936 13.123 1.00 95.19 264 PHE A C 1
ATOM 1973 O O . PHE A 1 264 ? -7.053 17.761 12.715 1.00 95.19 264 PHE A O 1
ATOM 1980 N N . GLU A 1 265 ? -5.157 18.976 12.781 1.00 92.38 265 GLU A N 1
ATOM 1981 C CA . GLU A 1 265 ? -5.630 20.087 11.964 1.00 92.38 265 GLU A CA 1
ATOM 1982 C C . GLU A 1 265 ? -5.226 19.922 10.494 1.00 92.38 265 GLU A C 1
ATOM 1984 O O . GLU A 1 265 ? -4.205 19.308 10.177 1.00 92.38 265 GLU A O 1
ATOM 1989 N N . ASP A 1 266 ? -5.982 20.544 9.585 1.00 91.56 266 ASP A N 1
ATOM 1990 C CA . ASP A 1 266 ? -5.678 20.600 8.146 1.00 91.56 266 ASP A CA 1
ATOM 1991 C C . ASP A 1 266 ? -4.550 21.619 7.827 1.00 91.56 266 ASP A C 1
ATOM 1993 O O . ASP A 1 266 ? -4.603 22.363 6.848 1.00 91.56 266 ASP A O 1
ATOM 1997 N N . THR A 1 267 ? -3.509 21.658 8.665 1.00 91.81 267 THR A N 1
ATOM 1998 C CA . THR A 1 267 ? -2.272 22.433 8.473 1.00 91.81 267 THR A CA 1
ATOM 1999 C C . THR A 1 267 ? -1.130 21.515 8.030 1.00 91.81 267 THR A C 1
ATOM 2001 O O . THR A 1 267 ? -1.209 20.294 8.159 1.00 91.81 267 THR A O 1
ATOM 2004 N N . VAL A 1 268 ? -0.033 22.072 7.501 1.00 89.06 268 VAL A N 1
ATOM 2005 C CA . VAL A 1 268 ? 1.141 21.264 7.104 1.00 89.06 268 VAL A CA 1
ATOM 2006 C C . VAL A 1 268 ? 1.682 20.457 8.286 1.00 89.06 268 VAL A C 1
ATOM 2008 O O . VAL A 1 268 ? 1.986 19.274 8.133 1.00 89.06 268 VAL A O 1
ATOM 2011 N N . GLU A 1 269 ? 1.763 21.084 9.459 1.00 92.75 269 GLU A N 1
ATOM 2012 C CA . GLU A 1 269 ? 2.186 20.418 10.685 1.00 92.75 269 GLU A CA 1
ATOM 2013 C C . GLU A 1 269 ? 1.164 19.366 11.128 1.00 92.75 269 GLU A C 1
ATOM 2015 O O . GLU A 1 269 ? 1.543 18.217 11.339 1.00 92.75 269 GLU A O 1
ATOM 2020 N N . GLY A 1 270 ? -0.127 19.709 11.188 1.00 94.00 270 GLY A N 1
ATOM 2021 C CA . GLY A 1 270 ? -1.186 18.780 11.592 1.00 94.00 270 GLY A CA 1
ATOM 2022 C C . GLY A 1 270 ? -1.274 17.538 10.699 1.00 94.00 270 GLY A C 1
ATOM 2023 O O . GLY A 1 270 ? -1.426 16.425 11.203 1.00 94.00 270 GLY A O 1
ATOM 2024 N N . VAL A 1 271 ? -1.064 17.693 9.387 1.00 93.00 271 VAL A N 1
ATOM 2025 C CA . VAL A 1 271 ? -0.934 16.572 8.442 1.00 93.00 271 VAL A CA 1
ATOM 2026 C C . VAL A 1 271 ? 0.286 15.711 8.773 1.00 93.00 271 VAL A C 1
ATOM 2028 O O . VAL A 1 271 ? 0.157 14.493 8.842 1.00 93.00 271 VAL A O 1
ATOM 2031 N N . GLY A 1 272 ? 1.450 16.316 9.029 1.00 93.06 272 GLY A N 1
ATOM 2032 C CA . GLY A 1 272 ? 2.651 15.572 9.422 1.00 93.06 272 GLY A CA 1
ATOM 2033 C C . GLY A 1 272 ? 2.478 14.809 10.742 1.00 93.06 272 GLY A C 1
ATOM 2034 O O . GLY A 1 272 ? 2.915 13.666 10.866 1.00 93.06 272 GLY A O 1
ATOM 2035 N N . GLN A 1 273 ? 1.784 15.401 11.715 1.00 95.06 273 GLN A N 1
ATOM 2036 C CA . GLN A 1 273 ? 1.439 14.743 12.976 1.00 95.06 273 GLN A CA 1
ATOM 2037 C C . GLN A 1 273 ? 0.453 13.579 12.764 1.00 95.06 273 GLN A C 1
ATOM 2039 O O . GLN A 1 273 ? 0.603 12.522 13.381 1.00 95.06 273 GLN A O 1
ATOM 2044 N N . ALA A 1 274 ? -0.534 13.736 11.876 1.00 96.00 274 ALA A N 1
ATOM 2045 C CA . ALA A 1 274 ? -1.454 12.661 11.504 1.00 96.00 274 ALA A CA 1
ATOM 2046 C C . ALA A 1 274 ? -0.725 11.511 10.785 1.00 96.00 274 ALA A C 1
ATOM 2048 O O . ALA A 1 274 ? -1.000 10.343 11.063 1.00 96.00 274 ALA A O 1
ATOM 2049 N N . ASP A 1 275 ? 0.239 11.824 9.914 1.00 94.50 275 ASP A N 1
ATOM 2050 C CA . ASP A 1 275 ? 1.086 10.836 9.238 1.00 94.50 275 ASP A CA 1
ATOM 2051 C C . ASP A 1 275 ? 1.895 10.013 10.263 1.00 94.50 275 ASP A C 1
ATOM 2053 O O . ASP A 1 275 ? 1.911 8.784 10.192 1.00 94.50 275 ASP A O 1
ATOM 2057 N N . LEU A 1 276 ? 2.487 10.658 11.276 1.00 94.81 276 LEU A N 1
ATOM 2058 C CA . LEU A 1 276 ? 3.208 9.975 12.361 1.00 94.81 276 LEU A CA 1
ATOM 2059 C C . LEU A 1 276 ? 2.299 9.090 13.220 1.00 94.81 276 LEU A C 1
ATOM 2061 O O . LEU A 1 276 ? 2.675 7.963 13.541 1.00 94.81 276 LEU A O 1
ATOM 2065 N N . HIS A 1 277 ? 1.096 9.566 13.556 1.00 96.62 277 HIS A N 1
ATOM 2066 C CA . HIS A 1 277 ? 0.075 8.745 14.214 1.00 96.62 277 HIS A CA 1
ATOM 2067 C C . HIS A 1 277 ? -0.250 7.498 13.394 1.00 96.62 277 HIS A C 1
ATOM 2069 O O . HIS A 1 277 ? -0.260 6.398 13.937 1.00 96.62 277 HIS A O 1
ATOM 2075 N N . ASN A 1 278 ? -0.480 7.658 12.089 1.00 96.81 278 ASN A N 1
ATOM 2076 C CA . ASN A 1 278 ? -0.810 6.542 11.210 1.00 96.81 278 ASN A CA 1
ATOM 2077 C C . ASN A 1 278 ? 0.275 5.466 11.266 1.00 96.81 278 ASN A C 1
ATOM 2079 O O . ASN A 1 278 ? -0.056 4.300 11.467 1.00 96.81 278 ASN A O 1
ATOM 2083 N N . ILE A 1 279 ? 1.546 5.866 11.146 1.00 95.19 279 ILE A N 1
ATOM 2084 C CA . ILE A 1 279 ? 2.698 4.959 11.249 1.00 95.19 279 ILE A CA 1
ATOM 2085 C C . ILE A 1 279 ? 2.730 4.282 12.618 1.00 95.19 279 ILE A C 1
ATOM 2087 O O . ILE A 1 279 ? 2.777 3.059 12.681 1.00 95.19 279 ILE A O 1
ATOM 2091 N N . ALA A 1 280 ? 2.611 5.047 13.705 1.00 95.94 280 ALA A N 1
ATOM 2092 C CA . ALA A 1 280 ? 2.620 4.512 15.067 1.00 95.94 280 ALA A CA 1
ATOM 2093 C C . ALA A 1 280 ? 1.484 3.509 15.348 1.00 95.94 280 ALA A C 1
ATOM 2095 O O . ALA A 1 280 ? 1.583 2.720 16.285 1.00 95.94 280 ALA A O 1
ATOM 2096 N N . VAL A 1 281 ? 0.399 3.541 14.566 1.00 96.88 281 VAL A N 1
ATOM 2097 C CA . VAL A 1 281 ? -0.697 2.571 14.663 1.00 96.88 281 VAL A CA 1
ATOM 2098 C C . VAL A 1 281 ? -0.397 1.290 13.890 1.00 96.88 281 VAL A C 1
ATOM 2100 O O . VAL A 1 281 ? -0.571 0.212 14.450 1.00 96.88 281 VAL A O 1
ATOM 2103 N N . TRP A 1 282 ? 0.024 1.374 12.622 1.00 96.19 282 TRP A N 1
ATOM 2104 C CA . TRP A 1 282 ? 0.196 0.169 11.800 1.00 96.19 282 TRP A CA 1
ATOM 2105 C C . TRP A 1 282 ? 1.570 -0.495 11.944 1.00 96.19 282 TRP A C 1
ATOM 2107 O O . TRP A 1 282 ? 1.678 -1.695 11.698 1.00 96.19 282 TRP A O 1
ATOM 2117 N N . ALA A 1 283 ? 2.613 0.234 12.353 1.00 94.62 283 ALA A N 1
ATOM 2118 C CA . ALA A 1 283 ? 3.968 -0.309 12.472 1.00 94.62 283 ALA A CA 1
ATOM 2119 C C . ALA A 1 283 ? 4.063 -1.483 13.469 1.00 94.62 283 ALA A C 1
ATOM 2121 O O . ALA A 1 283 ? 4.644 -2.504 13.100 1.00 94.62 283 ALA A O 1
ATOM 2122 N N . PRO A 1 284 ? 3.423 -1.446 14.658 1.00 94.75 284 PRO A N 1
ATOM 2123 C CA . PRO A 1 284 ? 3.381 -2.611 15.544 1.00 94.75 284 PRO A CA 1
ATOM 2124 C C . PRO A 1 284 ? 2.711 -3.840 14.915 1.00 94.75 284 PRO A C 1
ATOM 2126 O O . PRO A 1 284 ? 3.143 -4.964 15.160 1.00 94.75 284 PRO A O 1
ATOM 2129 N N . TRP A 1 285 ? 1.680 -3.650 14.080 1.00 96.62 285 TRP A N 1
ATOM 2130 C CA . TRP A 1 285 ? 1.055 -4.758 13.348 1.00 96.62 285 TRP A CA 1
ATOM 2131 C C . TRP A 1 285 ? 2.021 -5.352 12.320 1.00 96.62 285 TRP A C 1
ATOM 2133 O O . TRP A 1 285 ? 2.125 -6.571 12.216 1.00 96.62 285 TRP A O 1
ATOM 2143 N N . ALA A 1 286 ? 2.764 -4.508 11.598 1.00 95.31 286 ALA A N 1
ATOM 2144 C CA . ALA A 1 286 ? 3.791 -4.959 10.662 1.00 95.31 286 ALA A CA 1
ATOM 2145 C C . ALA A 1 286 ? 4.896 -5.760 11.369 1.00 95.31 286 ALA A C 1
ATOM 2147 O O . ALA A 1 286 ? 5.197 -6.869 10.932 1.00 95.31 286 ALA A O 1
ATOM 2148 N N . ALA A 1 287 ? 5.423 -5.249 12.489 1.00 93.56 287 ALA A N 1
ATOM 2149 C CA . ALA A 1 287 ? 6.454 -5.921 13.283 1.00 93.56 287 ALA A CA 1
ATOM 2150 C C . ALA A 1 287 ? 6.003 -7.318 13.738 1.00 93.56 287 ALA A C 1
ATOM 2152 O O . ALA A 1 287 ? 6.732 -8.292 13.574 1.00 93.56 287 ALA A O 1
ATOM 2153 N N . GLN A 1 288 ? 4.772 -7.439 14.249 1.00 94.75 288 GLN A N 1
ATOM 2154 C CA . GLN A 1 288 ? 4.208 -8.730 14.659 1.00 94.75 288 GLN A CA 1
ATOM 2155 C C . GLN A 1 288 ? 4.087 -9.713 13.488 1.00 94.75 288 GLN A C 1
ATOM 2157 O O . GLN A 1 288 ? 4.407 -10.889 13.639 1.00 94.75 288 GLN A O 1
ATOM 2162 N N . LEU A 1 289 ? 3.645 -9.245 12.316 1.00 95.62 289 LEU A N 1
ATOM 2163 C CA . LEU A 1 289 ? 3.527 -10.096 11.130 1.00 95.62 289 LEU A CA 1
ATOM 2164 C C . LEU A 1 289 ? 4.895 -10.526 10.586 1.00 95.62 289 LEU A C 1
ATOM 2166 O O . LEU A 1 289 ? 5.030 -11.655 10.124 1.00 95.62 289 LEU A O 1
ATOM 2170 N N . GLN A 1 290 ? 5.898 -9.648 10.620 1.00 92.94 290 GLN A N 1
ATOM 2171 C CA . GLN A 1 290 ? 7.259 -9.961 10.177 1.00 92.94 290 GLN A CA 1
ATOM 2172 C C . GLN A 1 290 ? 7.950 -10.950 11.122 1.00 92.94 290 GLN A C 1
ATOM 2174 O O . GLN A 1 290 ? 8.585 -11.891 10.651 1.00 92.94 290 GLN A O 1
ATOM 2179 N N . ALA A 1 291 ? 7.776 -10.769 12.435 1.00 93.88 291 ALA A N 1
ATOM 2180 C CA . ALA A 1 291 ? 8.399 -11.600 13.460 1.00 93.88 291 ALA A CA 1
ATOM 2181 C C . ALA A 1 291 ? 7.851 -13.037 13.517 1.00 93.88 291 ALA A C 1
ATOM 2183 O O . ALA A 1 291 ? 8.519 -13.907 14.065 1.00 93.88 291 ALA A O 1
ATOM 2184 N N . GLU A 1 292 ? 6.661 -13.300 12.967 1.00 96.75 292 GLU A N 1
ATOM 2185 C CA . GLU A 1 292 ? 6.037 -14.628 12.971 1.00 96.75 292 GLU A CA 1
ATOM 2186 C C . GLU A 1 292 ? 6.480 -15.467 11.754 1.00 96.75 292 GLU A C 1
ATOM 2188 O O . GLU A 1 292 ? 5.999 -15.211 10.643 1.00 96.75 292 GLU A O 1
ATOM 2193 N N . PRO A 1 293 ? 7.368 -16.471 11.897 1.00 94.00 293 PRO A N 1
ATOM 2194 C CA . PRO A 1 293 ? 7.863 -17.263 10.770 1.00 94.00 293 PRO A CA 1
ATOM 2195 C C . PRO A 1 293 ? 6.823 -18.234 10.187 1.00 94.00 293 PRO A C 1
ATOM 2197 O O . PRO A 1 293 ? 6.893 -18.547 8.992 1.00 94.00 293 PRO A O 1
ATOM 2200 N N . ASP A 1 294 ? 5.856 -18.717 10.978 1.00 96.25 294 ASP A N 1
ATOM 2201 C CA . ASP A 1 294 ? 4.832 -19.640 10.492 1.00 96.25 294 ASP A CA 1
ATOM 2202 C C . ASP A 1 294 ? 3.761 -18.879 9.702 1.00 96.25 294 ASP A C 1
ATOM 2204 O O . ASP A 1 294 ? 2.971 -18.085 10.218 1.00 96.25 294 ASP A O 1
ATOM 2208 N N . LYS A 1 295 ? 3.689 -19.172 8.401 1.00 95.12 295 LYS A N 1
ATOM 2209 C CA . LYS A 1 295 ? 2.745 -18.536 7.474 1.00 95.12 295 LYS A CA 1
ATOM 2210 C C . LYS A 1 295 ? 1.284 -18.731 7.885 1.00 95.12 295 LYS A C 1
ATOM 2212 O O . LYS A 1 295 ? 0.468 -17.850 7.629 1.00 95.12 295 LYS A O 1
ATOM 2217 N N . ASN A 1 296 ? 0.916 -19.869 8.464 1.00 97.00 296 ASN A N 1
ATOM 2218 C CA . ASN A 1 296 ? -0.459 -20.131 8.883 1.00 97.00 296 ASN A CA 1
ATOM 2219 C C . ASN A 1 296 ? -0.807 -19.351 10.152 1.00 97.00 296 ASN A C 1
ATOM 2221 O O . ASN A 1 296 ? -1.900 -18.781 10.228 1.00 97.00 296 ASN A O 1
ATOM 2225 N N . VAL A 1 297 ? 0.127 -19.264 11.101 1.00 97.94 297 VAL A N 1
ATOM 2226 C CA . VAL A 1 297 ? -0.037 -18.446 12.312 1.00 97.94 297 VAL A CA 1
ATOM 2227 C C . VAL A 1 297 ? -0.140 -16.973 11.927 1.00 97.94 297 VAL A C 1
ATOM 2229 O O . VAL A 1 297 ? -1.132 -16.330 12.262 1.00 97.94 297 VAL A O 1
ATOM 2232 N N . ARG A 1 298 ? 0.778 -16.473 11.094 1.00 97.06 298 ARG A N 1
ATOM 2233 C CA . ARG A 1 298 ? 0.772 -15.096 10.577 1.00 97.06 298 ARG A CA 1
ATOM 2234 C C . ARG A 1 298 ? -0.554 -14.715 9.908 1.00 97.06 298 ARG A C 1
ATOM 2236 O O . ARG A 1 298 ? -1.125 -13.663 10.194 1.00 97.06 298 ARG A O 1
ATOM 2243 N N . ARG A 1 299 ? -1.091 -15.590 9.047 1.00 97.75 299 ARG A N 1
ATOM 2244 C CA . ARG A 1 299 ? -2.413 -15.404 8.411 1.00 97.75 299 ARG A CA 1
ATOM 2245 C C . ARG A 1 299 ? -3.543 -15.363 9.434 1.00 97.75 299 ARG A C 1
ATOM 2247 O O . ARG A 1 299 ? -4.454 -14.551 9.301 1.00 97.75 299 ARG A O 1
ATOM 2254 N N . SER A 1 300 ? -3.487 -16.227 10.442 1.00 98.06 300 SER A N 1
ATOM 2255 C CA . SER A 1 300 ? -4.500 -16.311 11.499 1.00 98.06 300 SER A CA 1
ATOM 2256 C C . SER A 1 300 ? -4.466 -15.088 12.420 1.00 98.06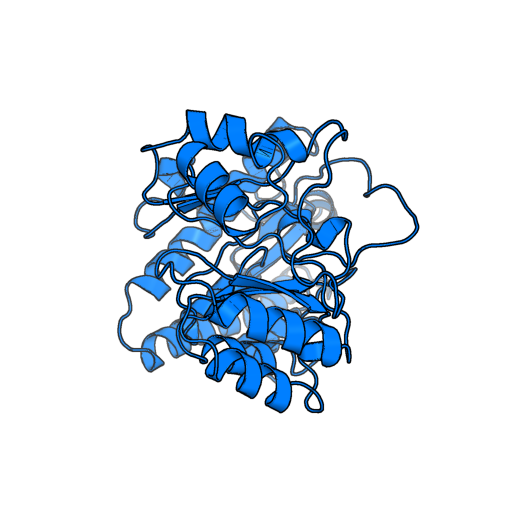 300 SER A C 1
ATOM 2258 O O . SER A 1 300 ? -5.526 -14.589 12.799 1.00 98.06 300 SER A O 1
ATOM 2260 N N . MET A 1 301 ? -3.276 -14.552 12.708 1.00 97.81 301 MET A N 1
ATOM 2261 C CA . MET A 1 301 ? -3.085 -13.293 13.436 1.00 97.81 301 MET A CA 1
ATOM 2262 C C . MET A 1 301 ? -3.712 -12.123 12.678 1.00 97.81 301 MET A C 1
ATOM 2264 O O . MET A 1 301 ? -4.548 -11.408 13.228 1.00 97.81 301 MET A O 1
ATOM 2268 N N . TRP A 1 302 ? -3.367 -11.962 11.395 1.00 98.12 302 TRP A N 1
ATOM 2269 C CA . TRP A 1 302 ? -3.932 -10.899 10.563 1.00 98.12 302 TRP A CA 1
ATOM 2270 C C . TRP A 1 302 ? -5.456 -11.000 10.443 1.00 98.12 302 TRP A C 1
ATOM 2272 O O . TRP A 1 302 ? -6.169 -10.009 10.613 1.00 98.12 302 TRP A O 1
ATOM 2282 N N . ARG A 1 303 ? -5.971 -12.213 10.214 1.00 98.38 303 ARG A N 1
ATOM 2283 C CA . ARG A 1 303 ? -7.411 -12.468 10.149 1.00 98.38 303 ARG A CA 1
ATOM 2284 C C . ARG A 1 303 ? -8.112 -12.096 11.455 1.00 98.38 303 ARG A C 1
ATOM 2286 O O . ARG A 1 303 ? -9.119 -11.400 11.405 1.00 98.38 303 ARG A O 1
ATOM 2293 N N . SER A 1 304 ? -7.561 -12.499 12.601 1.00 98.25 304 SER A N 1
ATOM 2294 C CA . SER A 1 304 ? -8.111 -12.169 13.924 1.00 98.25 304 SER A CA 1
ATOM 2295 C C . SER A 1 304 ? -8.193 -10.658 14.153 1.00 98.25 304 SER A C 1
ATOM 2297 O O . SER A 1 304 ? -9.201 -10.170 14.662 1.00 98.25 304 SER A O 1
ATOM 2299 N N . LEU A 1 305 ? -7.165 -9.903 13.743 1.00 98.12 305 LEU A N 1
ATOM 2300 C CA . LEU A 1 305 ? -7.181 -8.435 13.801 1.00 98.12 305 LEU A CA 1
ATOM 2301 C C . LEU A 1 305 ? -8.312 -7.854 12.940 1.00 98.12 305 LEU A C 1
ATOM 2303 O O . LEU A 1 305 ? -9.065 -6.994 13.397 1.00 98.12 305 LEU A O 1
ATOM 2307 N N . CYS A 1 306 ? -8.481 -8.364 11.719 1.00 98.44 306 CYS A N 1
ATOM 2308 C CA . CYS A 1 306 ? -9.534 -7.910 10.81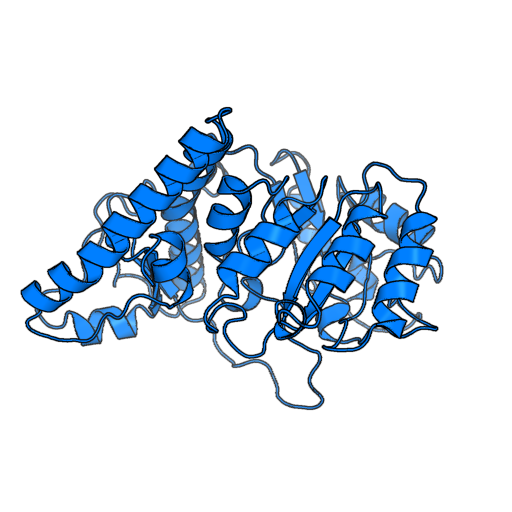2 1.00 98.44 306 CYS A CA 1
ATOM 2309 C C . CYS A 1 306 ? -10.942 -8.260 11.319 1.00 98.44 306 CYS A C 1
ATOM 2311 O O . CYS A 1 306 ? -11.845 -7.430 11.228 1.00 98.44 306 CYS A O 1
ATOM 2313 N N . GLU A 1 307 ? -11.143 -9.457 11.877 1.00 98.38 307 GLU A N 1
ATOM 2314 C CA . GLU A 1 307 ? -12.414 -9.882 12.481 1.00 98.38 307 GLU A CA 1
ATOM 2315 C C . GLU A 1 307 ? -12.809 -8.967 13.648 1.00 98.38 307 GLU A C 1
ATOM 2317 O O . GLU A 1 307 ? -13.942 -8.481 13.699 1.00 98.38 307 GLU A O 1
ATOM 2322 N N . GLN A 1 308 ? -11.859 -8.647 14.533 1.00 98.25 308 GLN A N 1
ATOM 2323 C CA . GLN A 1 308 ? -12.072 -7.690 15.622 1.00 98.25 308 GLN A CA 1
ATOM 2324 C C . GLN A 1 308 ? -12.424 -6.296 15.096 1.00 98.25 308 GLN A C 1
ATOM 2326 O O . GLN A 1 308 ? -13.323 -5.640 15.630 1.00 98.25 308 GLN A O 1
ATOM 2331 N N . ALA A 1 309 ? -11.762 -5.841 14.029 1.00 98.31 309 ALA A N 1
ATOM 2332 C CA . ALA A 1 309 ? -12.066 -4.550 13.430 1.00 98.31 309 ALA A CA 1
ATOM 2333 C C . ALA A 1 309 ? -13.466 -4.514 12.805 1.00 98.31 309 ALA A C 1
ATOM 2335 O O . ALA A 1 309 ? -14.189 -3.532 12.980 1.00 98.31 309 ALA A O 1
ATOM 2336 N N . VAL A 1 310 ? -13.900 -5.582 12.127 1.00 98.31 310 VAL A N 1
ATOM 2337 C CA . VAL A 1 310 ? -15.274 -5.690 11.608 1.00 98.31 310 VAL A CA 1
ATOM 2338 C C . VAL A 1 310 ? -16.290 -5.641 12.750 1.00 98.31 310 VAL A C 1
ATOM 2340 O O . VAL A 1 310 ? -17.210 -4.826 12.688 1.00 98.31 310 VAL A O 1
ATOM 2343 N N . ALA A 1 311 ? -16.094 -6.423 13.815 1.00 98.00 311 ALA A N 1
ATOM 2344 C CA . ALA A 1 311 ? -16.964 -6.392 14.994 1.00 98.00 311 ALA A CA 1
ATOM 2345 C C . ALA A 1 311 ? -17.009 -4.996 15.649 1.00 98.00 311 ALA A C 1
ATOM 2347 O O . ALA A 1 311 ? -18.073 -4.517 16.044 1.00 98.00 311 ALA A O 1
ATOM 2348 N N . SER A 1 312 ? -15.874 -4.292 15.688 1.00 98.12 312 SER A N 1
ATOM 2349 C CA . SER A 1 312 ? -15.782 -2.932 16.236 1.00 98.12 312 SER A CA 1
ATOM 2350 C C . SER A 1 312 ? -16.622 -1.915 15.458 1.00 98.12 312 SER A C 1
ATOM 2352 O O . SER A 1 312 ? -17.135 -0.972 16.058 1.00 98.12 312 SER A O 1
ATOM 2354 N N . HIS A 1 313 ? -16.826 -2.095 14.146 1.00 97.81 313 HIS A N 1
ATOM 2355 C CA . HIS A 1 313 ? -17.732 -1.220 13.390 1.00 97.81 313 HIS A CA 1
ATOM 2356 C C . HIS A 1 313 ? -19.168 -1.328 13.905 1.00 97.81 313 HIS A C 1
ATOM 2358 O O . HIS A 1 313 ? -19.851 -0.314 14.051 1.00 97.81 313 HIS A O 1
ATOM 2364 N N . GLU A 1 314 ? -19.634 -2.548 14.173 1.00 96.31 314 GLU A N 1
ATOM 2365 C CA . GLU A 1 314 ? -20.985 -2.796 14.676 1.00 96.31 314 GLU A CA 1
ATOM 2366 C C . GLU A 1 314 ? -21.152 -2.269 16.101 1.00 96.31 314 GLU A C 1
ATOM 2368 O O . GLU A 1 314 ? -22.144 -1.600 16.398 1.00 96.31 314 GLU A O 1
ATOM 2373 N N . GLU A 1 315 ? -20.162 -2.516 16.960 1.00 97.19 315 GLU A N 1
ATOM 2374 C CA . GLU A 1 315 ? -20.159 -2.053 18.346 1.00 97.19 315 GLU A CA 1
ATOM 2375 C C . GLU A 1 315 ? -20.188 -0.523 18.435 1.00 97.19 315 GLU A C 1
ATOM 2377 O O . GLU A 1 315 ? -21.069 0.045 19.080 1.00 97.19 315 GLU A O 1
ATOM 2382 N N . ILE A 1 316 ? -19.290 0.163 17.723 1.00 96.50 316 ILE A N 1
ATOM 2383 C CA . ILE A 1 316 ? -19.225 1.629 17.743 1.00 96.50 316 ILE A CA 1
ATOM 2384 C C . ILE A 1 316 ? -20.507 2.236 17.167 1.00 96.50 316 ILE A C 1
ATOM 2386 O O . ILE A 1 316 ? -21.057 3.172 17.741 1.00 96.50 316 ILE A O 1
ATOM 2390 N N . ASN A 1 317 ? -21.044 1.691 16.074 1.00 96.38 317 ASN A N 1
ATOM 2391 C CA . ASN A 1 317 ? -22.333 2.139 15.540 1.00 96.38 317 ASN A CA 1
ATOM 2392 C C . ASN A 1 317 ? -23.468 2.008 16.573 1.00 96.38 317 ASN A C 1
ATOM 2394 O O . ASN A 1 317 ? -24.297 2.913 16.705 1.00 96.38 317 ASN A O 1
ATOM 2398 N N . ARG A 1 318 ? -23.498 0.909 17.341 1.00 96.06 318 ARG A N 1
ATOM 2399 C CA . ARG A 1 318 ? -24.483 0.699 18.412 1.00 96.06 318 ARG A CA 1
ATOM 2400 C C . ARG A 1 318 ? -24.329 1.736 19.525 1.00 96.06 318 ARG A C 1
ATOM 2402 O O . ARG A 1 318 ? -25.330 2.321 19.938 1.00 96.06 318 ARG A O 1
ATOM 2409 N N . GLN A 1 319 ? -23.098 2.007 19.957 1.00 94.56 319 GLN A N 1
ATOM 2410 C CA . GLN A 1 319 ? -22.787 3.022 20.972 1.00 94.56 319 GLN A CA 1
ATOM 2411 C C . GLN A 1 319 ? -23.200 4.428 20.518 1.00 94.56 319 GLN A C 1
ATOM 2413 O O . GLN A 1 319 ? -23.855 5.160 21.259 1.00 94.56 319 GLN A O 1
ATOM 2418 N N . LEU A 1 320 ? -22.901 4.772 19.263 1.00 94.56 320 LEU A N 1
ATOM 2419 C CA . LEU A 1 320 ? -23.275 6.050 18.655 1.00 94.56 320 LEU A CA 1
ATOM 2420 C C . LEU A 1 320 ? -24.763 6.143 18.292 1.00 94.56 320 LEU A C 1
ATOM 2422 O O . LEU A 1 320 ? -25.228 7.220 17.920 1.00 94.56 320 LEU A O 1
ATOM 2426 N N . ARG A 1 321 ? -25.511 5.031 18.366 1.00 93.88 321 ARG A N 1
ATOM 2427 C CA . ARG A 1 321 ? -26.898 4.899 17.878 1.00 93.88 321 ARG A CA 1
ATOM 2428 C C . ARG A 1 321 ? -27.047 5.394 16.433 1.00 93.88 321 ARG A C 1
ATOM 2430 O O . ARG A 1 321 ? -28.016 6.066 16.080 1.00 93.88 321 ARG A O 1
ATOM 2437 N N . ARG A 1 322 ? -26.055 5.083 15.596 1.00 90.94 322 ARG A N 1
ATOM 2438 C CA . ARG A 1 322 ? -25.920 5.531 14.201 1.00 90.94 322 ARG A CA 1
ATOM 2439 C C . ARG A 1 322 ? -25.379 4.390 13.344 1.00 90.94 322 ARG A C 1
ATOM 2441 O O . ARG A 1 322 ? -24.598 3.587 13.822 1.00 90.94 322 ARG A O 1
ATOM 2448 N N . SER A 1 323 ? -25.751 4.328 12.066 1.00 91.38 323 SER A N 1
ATOM 2449 C CA . SER A 1 323 ? -25.212 3.342 11.111 1.00 91.38 323 SER A CA 1
ATOM 2450 C C . SER A 1 323 ? -24.308 4.033 10.087 1.00 91.38 323 SER A C 1
ATOM 2452 O O . SER A 1 323 ? -24.652 4.178 8.914 1.00 91.38 323 SER A O 1
ATOM 2454 N N . VAL A 1 324 ? -23.173 4.545 10.563 1.00 93.81 324 VAL A N 1
ATOM 2455 C CA . VAL A 1 324 ? -22.282 5.427 9.786 1.00 93.81 324 VAL A CA 1
ATOM 2456 C C . VAL A 1 324 ? -20.977 4.745 9.405 1.00 93.81 324 VAL A C 1
ATOM 2458 O O . VAL A 1 324 ? -20.502 4.914 8.282 1.00 93.81 324 VAL A O 1
ATOM 2461 N N . PHE A 1 325 ? -20.417 3.923 10.291 1.00 95.31 325 PHE A N 1
ATOM 2462 C CA . PHE A 1 325 ? -19.199 3.184 9.998 1.00 95.31 325 PHE A CA 1
ATOM 2463 C C . PHE A 1 325 ? -19.537 1.874 9.303 1.00 95.31 325 PHE A C 1
ATOM 2465 O O . PHE A 1 325 ? -20.220 1.018 9.858 1.00 95.31 325 PHE A O 1
ATOM 2472 N N . LYS A 1 326 ? -19.044 1.699 8.079 1.00 94.69 326 LYS A N 1
ATOM 2473 C CA . LYS A 1 326 ? -19.183 0.451 7.327 1.00 94.69 326 LYS A CA 1
ATOM 2474 C C . LYS A 1 326 ? -17.792 -0.129 7.074 1.00 94.69 326 LYS A C 1
ATOM 2476 O O . LYS A 1 326 ? -16.936 0.621 6.602 1.00 94.69 326 LYS A O 1
ATOM 2481 N N . PRO A 1 327 ? -17.551 -1.416 7.370 1.00 94.56 327 PRO A N 1
ATOM 2482 C CA . PRO A 1 327 ? -16.313 -2.067 6.970 1.00 94.56 327 PRO A CA 1
ATOM 2483 C C . PRO A 1 327 ? -16.163 -2.016 5.450 1.00 94.56 327 PRO A C 1
ATOM 2485 O O . PRO A 1 327 ? -17.125 -2.292 4.726 1.00 94.56 327 PRO A O 1
ATOM 2488 N N . ASP A 1 328 ? -14.969 -1.681 4.966 1.00 92.50 328 ASP A N 1
ATOM 2489 C CA . ASP A 1 328 ? -14.691 -1.737 3.532 1.00 92.50 328 ASP A CA 1
ATOM 2490 C C . ASP A 1 328 ? -14.708 -3.198 3.036 1.00 92.50 328 ASP A C 1
ATOM 2492 O O . ASP A 1 328 ? -14.403 -4.114 3.810 1.00 92.50 328 ASP A O 1
ATOM 2496 N N . PRO A 1 329 ? -15.045 -3.451 1.755 1.00 93.62 329 PRO A N 1
ATOM 2497 C CA . PRO A 1 329 ? -15.111 -4.809 1.209 1.00 93.62 329 PRO A CA 1
ATOM 2498 C C . PRO A 1 329 ? -13.830 -5.622 1.431 1.00 93.62 329 PRO A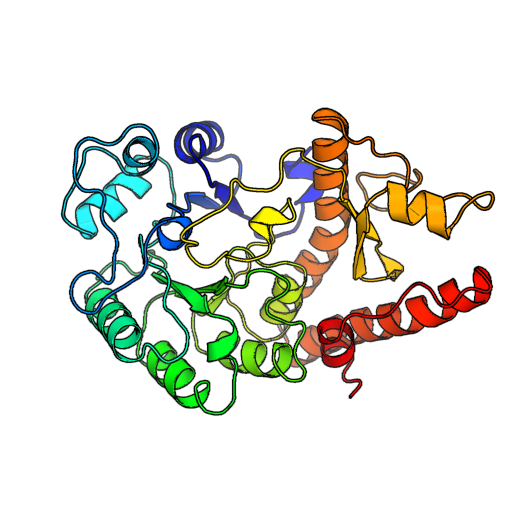 C 1
ATOM 2500 O O . PRO A 1 329 ? -13.906 -6.776 1.847 1.00 93.62 329 PRO A O 1
ATOM 2503 N N . ALA A 1 330 ? -12.664 -4.994 1.251 1.00 95.00 330 ALA A N 1
ATOM 2504 C CA . ALA A 1 330 ? -11.372 -5.624 1.502 1.00 95.00 330 ALA A CA 1
ATOM 2505 C C . ALA A 1 330 ? -11.216 -6.074 2.965 1.00 95.00 330 ALA A C 1
ATOM 2507 O O . ALA A 1 330 ? -10.839 -7.215 3.202 1.00 95.00 330 ALA A O 1
ATOM 2508 N N . LEU A 1 331 ? -11.597 -5.242 3.944 1.00 96.81 331 LEU A N 1
ATOM 2509 C CA . LEU A 1 331 ? -11.526 -5.598 5.367 1.00 96.81 331 LEU A CA 1
ATOM 2510 C C . LEU A 1 331 ? -12.417 -6.802 5.706 1.00 96.81 331 LEU A C 1
ATOM 2512 O O . LEU A 1 331 ? -12.010 -7.680 6.466 1.00 96.81 331 LEU A O 1
ATOM 2516 N N . ARG A 1 332 ? -13.616 -6.880 5.114 1.00 96.44 332 ARG A N 1
ATOM 2517 C CA . ARG A 1 332 ? -14.501 -8.047 5.275 1.00 96.44 332 ARG A CA 1
ATOM 2518 C C . ARG A 1 332 ? -13.868 -9.312 4.698 1.00 96.44 332 ARG A C 1
ATOM 2520 O O . ARG A 1 332 ? -13.865 -10.343 5.364 1.00 96.44 332 ARG A O 1
ATOM 2527 N N . GLU A 1 333 ? -13.282 -9.224 3.504 1.00 95.81 333 GLU A N 1
ATOM 2528 C CA . GLU A 1 333 ? -12.542 -10.341 2.904 1.00 95.81 333 GLU A CA 1
ATOM 2529 C C . GLU A 1 333 ? -11.331 -10.754 3.744 1.00 95.81 333 GLU A C 1
ATOM 2531 O O . GLU A 1 333 ? -11.040 -11.949 3.868 1.00 95.81 333 GLU A O 1
ATOM 2536 N N . TRP A 1 334 ? -10.642 -9.791 4.360 1.00 97.38 334 TRP A N 1
ATOM 2537 C CA . TRP A 1 334 ? -9.522 -10.072 5.249 1.00 97.38 334 TRP A CA 1
ATOM 2538 C C . TRP A 1 334 ? -9.945 -10.819 6.509 1.00 97.38 334 TRP A C 1
ATOM 2540 O O . TRP A 1 334 ? -9.278 -11.774 6.903 1.00 97.38 334 TRP A O 1
ATOM 2550 N N . ALA A 1 335 ? -11.109 -10.465 7.054 1.00 97.25 335 ALA A N 1
ATOM 2551 C CA . ALA A 1 335 ? -11.767 -11.164 8.152 1.00 97.25 335 ALA A CA 1
ATOM 2552 C C . ALA A 1 335 ? -12.379 -12.527 7.752 1.00 97.25 335 ALA A C 1
ATOM 2554 O O . ALA A 1 335 ? -12.913 -13.239 8.595 1.00 97.25 335 ALA A O 1
ATOM 2555 N N . GLY A 1 336 ? -12.344 -12.916 6.471 1.00 93.88 336 GLY A N 1
ATOM 2556 C CA . GLY A 1 336 ? -12.971 -14.154 5.994 1.00 93.88 336 GLY A CA 1
ATOM 2557 C C . GLY A 1 336 ? -14.504 -14.097 5.915 1.00 93.88 336 GLY A C 1
ATOM 2558 O O . GLY A 1 336 ? -15.151 -15.139 5.821 1.00 93.88 336 GLY A O 1
ATOM 2559 N N . ILE A 1 337 ? -15.086 -12.895 5.930 1.00 89.81 337 ILE A N 1
ATOM 2560 C CA . ILE A 1 337 ? -16.528 -12.650 5.861 1.00 89.81 337 ILE A CA 1
ATOM 2561 C C . ILE A 1 337 ? -16.908 -12.369 4.401 1.00 89.81 337 ILE A C 1
ATOM 2563 O O . ILE A 1 337 ? -16.389 -11.437 3.785 1.00 89.81 337 ILE A O 1
ATOM 2567 N N . ARG A 1 338 ? -17.818 -13.175 3.841 1.00 69.69 338 ARG A N 1
ATOM 2568 C CA . ARG A 1 338 ? -18.300 -13.041 2.452 1.00 69.69 338 ARG A CA 1
ATOM 2569 C C . ARG A 1 338 ? -19.486 -12.076 2.319 1.00 69.69 338 ARG A C 1
ATOM 2571 O O . ARG A 1 338 ? -20.235 -11.902 3.307 1.00 69.69 338 ARG A O 1
#

Foldseek 3Di:
DLCVLLPLFQDEDEAEFQCLLVVLVVCQPVHPFYEYDLLLQQAFAFALVPQQPADDPDDPGSCVQQAPRDPDQVSSQVSNVVSNGVEYEGNGHEYEQPNLSRLVSLLVVLQPDPDQRYEYEHEYELNCLDPVNLVVLLVSLLPRPHAYEYFYEDPADSQLDASSLVSLLSNLQRPNYAYFQAACSNLVSLLSHHPHYHHDLAPPSHGHYGNDPDDDDDDAGFQWAQDLLQRDIDGLVVQCVLCPPVAAAFDCFPLRNRPGPSPAGSDPVSNVSRSSNRSSRCSVSSSVLVPDPDSVVSLVSQLVSLLSNQVSLVVVCVVSVHNDDDRRSSSCVSVVHD

Radius of gyration: 20.04 Å; Cα contacts (8 Å, |Δi|>4): 641; chains: 1; bounding box: 52×43×53 Å

Solvent-accessible surface area (backbone atoms only — not comparable to full-atom values): 17806 Å² total; per-residue (Å²): 106,74,67,66,44,45,64,81,38,97,48,62,50,77,30,60,66,80,56,17,41,63,53,35,48,76,44,54,85,75,49,86,37,35,33,49,51,76,62,32,21,54,76,33,64,29,30,63,92,41,21,54,51,62,57,71,78,91,63,93,49,71,46,72,55,34,45,77,73,39,86,43,70,67,56,31,39,49,28,24,37,76,46,44,19,80,36,28,52,50,39,28,13,23,33,57,58,90,40,60,59,24,48,48,35,37,53,57,62,55,66,70,56,85,56,82,70,35,32,46,42,44,38,30,30,40,59,42,44,36,76,96,36,34,63,59,51,44,52,57,52,62,71,40,92,50,35,34,26,42,20,50,14,29,95,72,68,53,38,61,50,88,59,25,52,60,40,48,42,58,51,21,52,35,71,51,17,24,39,35,31,22,43,72,65,28,52,55,29,48,30,53,50,20,75,48,53,42,60,34,75,46,80,81,36,28,33,34,45,65,54,68,100,73,78,81,75,84,81,76,77,64,21,51,34,58,39,75,64,54,72,41,76,39,44,25,67,58,42,42,68,72,40,42,96,77,47,44,61,65,32,76,34,85,69,46,68,60,37,50,64,43,73,46,39,71,41,78,65,25,29,53,53,22,32,49,40,35,43,26,56,49,37,62,56,48,23,55,44,69,73,40,82,51,58,67,58,22,36,50,53,53,23,51,55,30,40,52,18,50,53,39,27,57,52,50,20,59,75,69,73,42,94,78,64,70,73,52,56,39,49,34,53,52,36,70,47,132

pLDDT: mean 88.59, std 12.81, range [38.38, 98.44]

Mean predicted aligned error: 5.66 Å

Sequence (338 aa):
MLSDVLHGVESGIVFCGAKAREESQRRRGAVEAVVVDPERYVHHRATIAEPFCLPKGGGTGQLSLLGEADDQLDGLLQGQRGGGSGIALTPTGYVGADDCGALRAVMERASELNGAEDIVVLPIDKGWLRERHLDFLTTQLSALPVTKALVLCDTRNPLERRGAATALRELVRVPRTGLLRTDLAGLDALAHGAVFSAIGVQTSMRHGRPPSDGGPPPTGRRATVLHPQLMRYFRCSTLHEVYGAQGTPYCSCTYCDGRALGRFEDTVEGVGQADLHNIAVWAPWAAQLQAEPDKNVRRSMWRSLCEQAVASHEEINRQLRRSVFKPDPALREWAGIR

Organism: NCBI:txid83291

Secondary structure (DSSP, 8-state):
-HHHHTTTS--EEEE-STTHHHHHHHTTTSSSEEEE---GGGT-B--SS-SB-PPPS--SSSGGGT-S--SSHHHHHHHHHHTT-SB-B--BPBB-TT-HHHHHHHHHHHHT---TT-EEEEEEEGGGGSHHHHHHHHHHHHH--SEEEEEEE-SS-TT-STTHHHHHHHHTTSTTEEEEEESTHHHHHHHHT-S-EEE-SSGGGSSB-PPPSS-PPPSS---EEEEGGGTEEEEHHHHHHHHGGG-PPEE-STTTTTEEGGG--SSHHHHHHHHHHHHHHHHHHHHHHHH---HHHHHHHHHHHHHHHHHHHHHHHHHHTS------HHHHHHTT--

=== Feature glossary ===
The record interleaves many kinds of information about one protein. Here is each kind framed as the question it answers.

Q: Are the domains correctly placed relative to each other?
A: Predicted aligned error is AlphaFold's pairwise confidence. Unlike pLDDT (per-residue), PAE is per-residue-pair and captures whether two parts of the structure are correctly placed relative to each other. Units are ångströms of expected positional error.

Q: Which residues are in helices, strands, or loops?
A: Eight-state secondary structure (DSSP): H is the canonical α-helix, G the tighter 3₁₀-helix, I the wider π-helix; E/B are β-structure, T and S are turns and bends, and '-' is everything else. DSSP derives these from the pattern of main-chain N–H···O=C hydrogen bonds, not from the sequence.

Q: What if only a Cα trace is available?
A: P-SEA three-state annotation labels each residue as helix, strand, or coil based purely on the geometry of the Cα trace. It serves as a fallback when the full backbone (and thus DSSP) is unavailable.

Q: What are the backbone torsion angles?
A: φ (phi) and ψ (psi) are the two rotatable backbone dihedrals per residue: φ is the C(i-1)–N–Cα–C torsion, ψ is the N–Cα–C–N(i+1) torsion, both in degrees on (−180°, 180°]. α-helical residues cluster near (−60°, −45°); β-strand residues near (−120°, +130°). A Ramachandran plot is simply a scatter of (φ, ψ) for every residue.

Q: What known structures does this most resemble?
A: Structural nearest neighbors (via Foldseek easy-search vs the PDB). Reported per hit: target PDB id, E-value, and alignment TM-score. A TM-score above ~0.5 is the conventional threshold for 'same fold'.

Q: What family and function is it annotated with?
A: Database cross-references. InterPro integrates a dozen domain/family signature databases into unified entries with residue-range hits. GO terms attach function/process/location labels with evidence codes. CATH codes position the fold in a four-level structural taxonomy. Organism is the NCBI-taxonomy species name.

Q: Which residues are buried vs exposed?
A: Solvent accessibility: the surface area of each residue that a 1.4 Å water probe can touch, in Å². When only backbone atoms are present the absolute values are lower than full-atom SASA (side chains contribute most of the area) and are flagged as backbone-only.

Q: What do the diagnostic plots show?
A: Three diagnostic plots accompany the record. The Cα contact map visualizes the tertiary structure as a 2D adjacency matrix (8 Å cutoff, sequence-local contacts suppressed). The Ramachandran plot shows the distribution of backbone (φ, ψ) torsions, with points in the α and β basins reflecting secondary structure content. The PAE plot shows AlphaFold's inter-residue confidence as a color matrix.

Q: What is the amino-acid chain?
A: The amino-acid sequence is the protein's primary structure: the linear order of residues from the N-terminus to the C-terminus, written in one-letter code. Everything else here — the 3D coordinates, the secondary structure, the domain annotations — is ultimately a consequence of this string.

Q: What do the rendered images show?
A: The six renders are orthographic views along the three Cartesian axes in both directions. Representation (cartoon, sticks, or surface) and color scheme (sequence-rainbow or by-chain) vary across proteins so the training set covers all the common visualization conventions.

Q: Where is each backbone atom in 3D?
A: The mmCIF table is the protein's shape written out atom by atom. For each backbone N, Cα, C, and carbonyl O, it records an (x, y, z) coordinate triple in Å plus the residue type, chain letter, and residue number.

Q: How mobile is each atom in the crystal?
A: For experimental (PDB) structures, the B-factor (temperature factor) quantifies the positional spread of each atom in the crystal — a combination of thermal vibration and static disorder — in units of Å². High B-factors mark flexible loops or poorly resolved regions; low B-factors mark the rigid, well-ordered core.

Q: How big and how compact is the whole molecule?
A: Three whole-structure scalars: the radius of gyration (RMS distance of Cα from centroid, in Å), the count of Cα–Cα contacts (pairs closer than 8 Å and separated by more than four residues in sequence — i.e. tertiary, not local, contacts), and the bounding-box dimensions. Together they distinguish compact globular folds from extended fibres or disordered chains.

Q: What does the local fold look like, residue by residue?
A: A 3Di character summarizes, for each residue, the relative orientation of the Cα frame of its nearest spatial neighbor. Because it encodes fold topology rather than chemistry, 3Di alignments detect remote structural similarity that sequence alignment misses.

Q: How confident is the AlphaFold model at each residue?
A: For AlphaFold models, the B-factor field carries pLDDT — the model's own estimate of local accuracy on a 0–100 scale. Regions with pLDDT<50 should be treated as essentially unmodeled; they often correspond to intrinsically disordered segments.